Protein AF-A0AAV5C0F6-F1 (afdb_monomer)

Radius of gyration: 31.03 Å; Cα contacts (8 Å, |Δi|>4): 192; chains: 1; bounding box: 118×33×52 Å

Organism: NCBI:txid191504

Nearest PDB structures (foldseek):
  4v0j-assembly2_F  TM=9.804E-01  e=7.619E-13  Ricinus communis
  4v0j-assembly1_C  TM=9.807E-01  e=9.269E-13  Ricinus communis
  4v0j-assembly1_D  TM=9.796E-01  e=1.244E-12  Ricinus communis
  4v0j-assembly3_A  TM=9.806E-01  e=1.244E-12  Ricinus communis
  2uw1-assembly1_A  TM=9.842E-01  e=1.244E-12  Hedera helix

Sequence (267 aa):
MAMAATLSRLSFGPSSCKANGRTNCKPSGARTGVGSGVLDRCSTWRCSVTATTTEIMAARRQQEKKNEDDEWRSYLSPEKLEIVRQLEPWVEEHVLPLLKPVEASWQPSDLLPDPASLGSDGFHSACLDLRARAACVPDELLVCLVANMVTEEALPTYPSGLNRLEVVRDATGADGSAWARWIRGWSAEENRHGDVLNRYMHLCGRFDMREVERTVQRLIRSGLAVPAPASPFHGFVYVAFQERATAIAHGNTARLVGSAYPRRRRR

Secondary structure (DSSP, 8-state):
------------PPPP---------PPPP--------------------PPPHHHHHHHHHHHHHHHHHHHHHHTTSHHHHHHHHHTHHHHHHHTGGGSPPGGGS--GGGTS--HHHHHHHHHHHHHHHHHHHHHTS-HHHHHHHHHHHHHHHTTTHHHHHHTTSTTTS-SSSS--SHHHHHHHHHHHHHHHHHHHHHHHHHHHT-S-HHHHHHHHHHHHHH-------S-HHHHHHHHHHHHHHHHHHHHHHHHHHHHHS------

InterPro domains:
  IPR005067 Fatty acid desaturase, type 2 [PF03405] (79-259)
  IPR005067 Fatty acid desaturase, type 2 [PTHR31155] (50-257)
  IPR009078 Ferritin-like superfamily [SSF47240] (69-257)
  IPR012348 Ribonucleotide reductase-like [G3DSA:1.10.620.20] (62-263)

Solvent-accessible surface area (backbone atoms only — not comparable to full-atom values): 16064 Å² total; per-residue (Å²): 95,43,42,83,88,85,93,83,82,86,78,83,79,84,80,92,79,86,90,84,82,89,86,88,82,82,86,82,84,88,85,89,84,91,80,87,89,77,91,78,80,79,76,79,75,74,77,78,81,73,77,49,74,68,55,51,52,51,51,48,52,52,51,53,50,49,53,50,53,52,55,54,53,59,55,63,35,70,74,56,47,46,56,61,54,70,40,36,68,55,38,48,71,63,50,50,71,70,56,72,54,73,92,78,45,88,53,45,69,81,80,44,80,43,54,88,84,45,36,72,70,46,23,52,52,46,41,51,52,47,25,60,62,49,67,63,55,56,66,73,59,50,53,52,48,49,49,40,32,42,37,25,58,30,45,78,47,52,60,56,54,50,47,49,17,58,91,44,32,48,84,72,85,71,38,84,48,47,49,21,47,41,52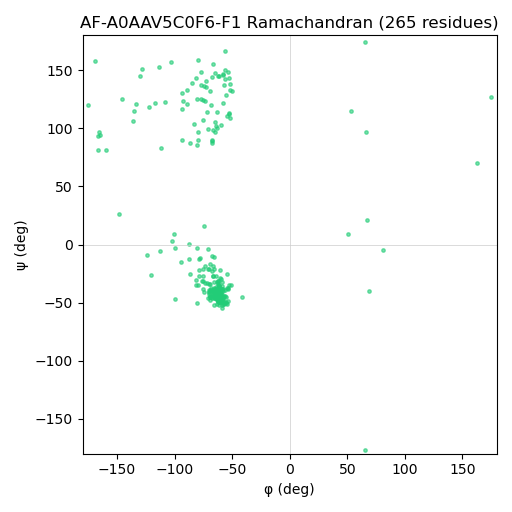,54,50,52,49,61,59,40,50,44,48,18,53,35,44,50,52,47,46,65,61,34,68,83,57,66,60,70,61,50,53,50,47,29,53,51,46,49,73,67,49,78,90,67,87,52,72,39,22,50,71,52,44,51,54,50,49,56,52,38,44,52,52,16,50,49,53,52,52,49,50,52,52,54,56,61,64,58,48,77,78,76,74,83,124

Structure (mmCIF, N/CA/C/O backbone):
data_AF-A0AAV5C0F6-F1
#
_entry.id   AF-A0AAV5C0F6-F1
#
loop_
_atom_site.group_PDB
_atom_site.id
_atom_site.type_symbol
_atom_site.label_atom_id
_atom_site.label_alt_id
_atom_site.label_comp_id
_atom_site.label_asym_id
_atom_site.label_entity_id
_atom_site.label_seq_id
_atom_site.pdbx_PDB_ins_code
_atom_site.Cartn_x
_atom_site.Cartn_y
_atom_site.Cartn_z
_atom_site.occupancy
_atom_site.B_iso_or_equiv
_atom_site.auth_seq_id
_atom_site.auth_comp_id
_atom_site.auth_asym_id
_atom_site.auth_atom_id
_atom_site.pdbx_PDB_model_num
ATOM 1 N N . MET A 1 1 ? 2.312 -4.656 -0.796 1.00 34.22 1 MET A N 1
ATOM 2 C CA . MET A 1 1 ? 1.592 -5.691 -0.052 1.00 34.22 1 MET A CA 1
ATOM 3 C C . MET A 1 1 ? 0.104 -5.320 -0.106 1.00 34.22 1 MET A C 1
ATOM 5 O O . MET A 1 1 ? -0.672 -5.813 0.692 1.00 34.22 1 MET A O 1
ATOM 9 N N . ALA A 1 2 ? -0.379 -4.581 -1.117 1.00 26.50 2 ALA A N 1
ATOM 10 C CA . ALA A 1 2 ? -1.754 -4.092 -1.186 1.00 26.50 2 ALA A CA 1
ATOM 11 C C . ALA A 1 2 ? -2.691 -4.847 -2.134 1.00 26.50 2 ALA A C 1
ATOM 13 O O . ALA A 1 2 ? -2.281 -5.561 -3.054 1.00 26.50 2 ALA A O 1
ATOM 14 N N . MET A 1 3 ? -3.969 -4.661 -1.773 1.00 32.53 3 MET A N 1
ATOM 15 C CA . MET A 1 3 ? -5.195 -5.443 -1.993 1.00 32.53 3 MET A CA 1
ATOM 16 C C . MET A 1 3 ? -5.520 -5.738 -3.462 1.00 32.53 3 MET A C 1
ATOM 18 O O . MET A 1 3 ? -4.949 -5.147 -4.352 1.00 32.53 3 MET A O 1
ATOM 22 N N . ALA A 1 4 ? -6.445 -6.657 -3.741 1.00 25.98 4 ALA A N 1
ATOM 23 C CA . ALA A 1 4 ? -7.208 -6.701 -4.995 1.00 25.98 4 ALA A CA 1
ATOM 24 C C . ALA A 1 4 ? -8.379 -7.672 -4.814 1.00 25.98 4 ALA A C 1
ATOM 26 O O . ALA A 1 4 ? -8.226 -8.873 -5.021 1.00 25.98 4 ALA A O 1
ATOM 27 N N . ALA A 1 5 ? -9.553 -7.172 -4.421 1.00 30.08 5 ALA A N 1
ATOM 28 C CA . ALA A 1 5 ? -10.807 -7.915 -4.566 1.00 30.08 5 ALA A CA 1
ATOM 29 C C . ALA A 1 5 ? -12.035 -7.020 -4.349 1.00 30.08 5 ALA A C 1
ATOM 31 O O . ALA A 1 5 ? -12.635 -7.066 -3.280 1.00 30.08 5 ALA A O 1
ATOM 32 N N . THR A 1 6 ? -12.475 -6.257 -5.359 1.00 29.97 6 THR A N 1
ATOM 33 C CA . THR A 1 6 ? -13.924 -6.053 -5.593 1.00 29.97 6 THR A CA 1
ATOM 34 C C . THR A 1 6 ? -14.220 -5.584 -7.028 1.00 29.97 6 THR A C 1
ATOM 36 O O . THR A 1 6 ? -14.461 -4.411 -7.285 1.00 29.97 6 THR A O 1
ATOM 39 N N . LEU A 1 7 ? -14.275 -6.509 -7.990 1.00 26.97 7 LEU A N 1
ATOM 40 C CA . LEU A 1 7 ? -15.006 -6.293 -9.246 1.00 26.97 7 LEU A CA 1
ATOM 41 C C . LEU A 1 7 ? -16.216 -7.219 -9.266 1.00 26.97 7 LEU A C 1
ATOM 43 O O . LEU A 1 7 ? -16.172 -8.316 -9.811 1.00 26.97 7 LEU A O 1
ATOM 47 N N . SER A 1 8 ? -17.302 -6.788 -8.627 1.00 28.92 8 SER A N 1
ATOM 48 C CA . SER A 1 8 ? -18.646 -7.319 -8.871 1.00 28.92 8 SER A CA 1
ATOM 49 C C . SER A 1 8 ? -19.690 -6.383 -8.273 1.00 28.92 8 SER A C 1
ATOM 51 O O . SER A 1 8 ? -20.002 -6.487 -7.089 1.00 28.92 8 SER A O 1
ATOM 53 N N . ARG A 1 9 ? -20.203 -5.469 -9.111 1.00 30.41 9 ARG A N 1
ATOM 54 C CA . ARG A 1 9 ? -21.604 -4.989 -9.195 1.00 30.41 9 ARG A CA 1
ATOM 55 C C . ARG A 1 9 ? -21.665 -3.672 -9.980 1.00 30.41 9 ARG A C 1
ATOM 57 O O . ARG A 1 9 ? -21.965 -2.616 -9.436 1.00 30.41 9 ARG A O 1
ATOM 64 N N . LEU A 1 10 ? -21.423 -3.746 -11.288 1.00 25.80 10 LEU A N 1
ATOM 65 C CA . LEU A 1 10 ? -22.011 -2.789 -12.228 1.00 25.80 10 LEU A CA 1
ATOM 66 C C . LEU A 1 10 ? -23.302 -3.422 -12.749 1.00 25.80 10 LEU A C 1
ATOM 68 O O . LEU A 1 10 ? -23.292 -4.181 -13.714 1.00 25.80 10 LEU A O 1
ATOM 72 N N . SER A 1 11 ? -24.411 -3.167 -12.057 1.00 28.25 11 SER A N 1
ATOM 73 C CA . SER A 1 11 ? -25.738 -3.529 -12.551 1.00 28.25 11 SER A CA 1
ATOM 74 C C . SER A 1 11 ? -26.216 -2.431 -13.499 1.00 28.25 11 SER A C 1
ATOM 76 O O . SER A 1 11 ? -26.631 -1.364 -13.054 1.00 28.25 11 SER A O 1
ATOM 78 N N . PHE A 1 12 ? -26.165 -2.690 -14.805 1.00 30.64 12 PHE A N 1
ATOM 79 C CA . PHE A 1 12 ? -26.927 -1.921 -15.787 1.00 30.64 12 PHE A CA 1
ATOM 80 C C . PHE A 1 12 ? -28.407 -2.303 -15.647 1.00 30.64 12 PHE A C 1
ATOM 82 O O . PHE A 1 12 ? -28.782 -3.457 -15.849 1.00 30.64 12 PHE A O 1
ATOM 89 N N . GLY A 1 13 ? -29.240 -1.351 -15.222 1.00 28.78 13 GLY A N 1
ATOM 90 C CA . GLY A 1 13 ? -30.681 -1.555 -15.069 1.00 28.78 13 GLY A CA 1
ATOM 91 C C . GLY A 1 13 ? -31.398 -1.626 -16.424 1.00 28.78 13 GLY A C 1
ATOM 92 O O . GLY A 1 13 ? -31.064 -0.836 -17.310 1.00 28.78 13 GLY A O 1
ATOM 93 N N . PRO A 1 14 ? -32.400 -2.506 -16.609 1.00 30.38 14 PRO A N 1
ATOM 94 C CA . PRO A 1 14 ? -33.298 -2.419 -17.747 1.00 30.38 14 PRO A CA 1
ATOM 95 C C . PRO A 1 14 ? -34.400 -1.380 -17.512 1.00 30.38 14 PRO A C 1
ATOM 97 O O . PRO A 1 14 ? -34.929 -1.207 -16.413 1.00 30.38 14 PRO A O 1
ATOM 100 N N . SER A 1 15 ? -34.720 -0.709 -18.609 1.00 32.00 15 SER A N 1
ATOM 101 C CA . SER A 1 15 ? -35.642 0.400 -18.793 1.00 32.00 15 SER A CA 1
ATOM 102 C C . SER A 1 15 ? -37.071 0.182 -18.281 1.00 32.00 15 SER A C 1
ATOM 104 O O . SER A 1 15 ? -37.646 -0.900 -18.344 1.00 32.00 15 SER A O 1
ATOM 106 N N . SER A 1 16 ? -37.656 1.299 -17.847 1.00 35.12 16 SER A N 1
ATOM 107 C CA . SER A 1 16 ? -39.058 1.504 -17.480 1.00 35.12 16 SER A CA 1
ATOM 108 C C . SER A 1 16 ? -40.048 0.998 -18.536 1.00 35.12 16 SER A C 1
ATOM 110 O O . SER A 1 16 ? -39.952 1.371 -19.704 1.00 35.12 16 SER A O 1
ATOM 112 N N . CYS A 1 17 ? -41.060 0.243 -18.102 1.00 28.94 17 CYS A N 1
ATOM 113 C CA . CYS A 1 17 ? -42.332 0.084 -18.808 1.00 28.94 17 CYS A CA 1
ATOM 114 C C . CYS A 1 17 ? -43.483 0.197 -17.796 1.00 28.94 17 CYS A C 1
ATOM 116 O O . CYS A 1 17 ? -43.616 -0.614 -16.883 1.00 28.94 17 CYS A O 1
ATOM 118 N N . LYS A 1 18 ? -44.302 1.245 -17.948 1.00 32.06 18 LYS A N 1
ATOM 119 C CA . LYS A 1 18 ? -45.548 1.461 -17.197 1.00 32.06 18 LYS A CA 1
ATOM 120 C C . LYS A 1 18 ? -46.621 0.487 -17.684 1.00 32.06 18 LYS A C 1
ATOM 122 O O . LYS A 1 18 ? -46.840 0.387 -18.888 1.00 32.06 18 LYS A O 1
ATOM 127 N N . ALA A 1 19 ? -47.361 -0.130 -16.766 1.00 31.92 19 ALA A N 1
ATOM 128 C CA . ALA A 1 19 ? -48.617 -0.800 -17.091 1.00 31.92 19 ALA A CA 1
ATOM 129 C C . ALA A 1 19 ? -49.779 0.200 -16.985 1.00 31.92 19 ALA A C 1
ATOM 131 O O . ALA A 1 19 ? -50.013 0.798 -15.936 1.00 31.92 19 ALA A O 1
ATOM 132 N N . ASN A 1 20 ? -50.488 0.385 -18.096 1.00 33.62 20 ASN A N 1
ATOM 133 C CA . ASN A 1 20 ? -51.734 1.135 -18.196 1.00 33.62 20 ASN A CA 1
ATOM 134 C C . ASN A 1 20 ? -52.853 0.103 -18.406 1.00 33.62 20 ASN A C 1
ATOM 136 O O . ASN A 1 20 ? -52.786 -0.671 -19.358 1.00 33.62 20 ASN A O 1
ATOM 140 N N . GLY A 1 21 ? -53.863 0.065 -17.536 1.00 30.17 21 GLY A N 1
ATOM 141 C CA . GLY A 1 21 ? -54.968 -0.893 -17.637 1.00 30.17 21 GLY A CA 1
ATOM 142 C C . GLY A 1 21 ? -56.146 -0.496 -16.753 1.00 30.17 21 GLY A C 1
ATOM 143 O O . GLY A 1 21 ? -56.147 -0.749 -15.556 1.00 30.17 21 GLY A O 1
ATOM 144 N N . ARG A 1 22 ? -57.130 0.172 -17.362 1.00 32.31 22 ARG A N 1
ATOM 145 C CA . ARG A 1 22 ? -58.409 0.601 -16.774 1.00 32.31 22 ARG A CA 1
ATOM 146 C C . ARG A 1 22 ? -59.313 -0.591 -16.441 1.00 32.31 22 ARG A C 1
ATOM 148 O O . ARG A 1 22 ? -59.515 -1.433 -17.307 1.00 32.31 22 ARG A O 1
ATOM 155 N N . THR A 1 23 ? -60.065 -0.490 -15.345 1.00 31.80 23 THR A N 1
ATOM 156 C CA . THR A 1 23 ? -61.491 -0.868 -15.336 1.00 31.80 23 THR A CA 1
ATOM 157 C C . THR A 1 23 ? -62.305 0.218 -14.642 1.00 31.80 23 THR A C 1
ATOM 159 O O . THR A 1 23 ? -62.053 0.592 -13.501 1.00 31.80 23 THR A O 1
ATOM 162 N N . ASN A 1 24 ? -63.242 0.763 -15.409 1.00 33.66 24 ASN A N 1
ATOM 163 C CA . ASN A 1 24 ? -64.137 1.869 -15.104 1.00 33.66 24 ASN A CA 1
ATOM 164 C C . ASN A 1 24 ? -65.447 1.281 -14.553 1.00 33.66 24 ASN A C 1
ATOM 166 O O . ASN A 1 24 ? -66.031 0.448 -15.238 1.00 33.66 24 ASN A O 1
ATOM 170 N N . CYS A 1 25 ? -65.955 1.756 -13.416 1.00 30.16 25 CYS A N 1
ATOM 171 C CA . CYS A 1 25 ? -67.377 1.637 -13.075 1.00 30.16 25 CYS A CA 1
ATOM 172 C C . CYS A 1 25 ? -67.854 2.978 -12.502 1.00 30.16 25 CYS A C 1
ATOM 174 O O . CYS A 1 25 ? -67.503 3.355 -11.387 1.00 30.16 25 CYS A O 1
ATOM 176 N N . LYS A 1 26 ? -68.624 3.719 -13.307 1.00 35.31 26 LYS A N 1
ATOM 177 C CA . LYS A 1 26 ? -69.395 4.896 -12.879 1.00 35.31 26 LYS A CA 1
ATOM 178 C C . LYS A 1 26 ? -70.656 4.435 -12.137 1.00 35.31 26 LYS A C 1
ATOM 180 O O . LYS A 1 26 ? -71.253 3.459 -12.586 1.00 35.31 26 LYS A O 1
ATOM 185 N N . PRO A 1 27 ? -71.168 5.179 -11.144 1.00 35.59 27 PRO A N 1
ATOM 186 C CA . PRO A 1 27 ? -72.568 5.083 -10.765 1.00 35.59 27 PRO A CA 1
ATOM 187 C C . PRO A 1 27 ? -73.390 6.135 -11.529 1.00 35.59 27 PRO A C 1
ATOM 189 O O . PRO A 1 27 ? -73.104 7.332 -11.482 1.00 35.59 27 PRO A O 1
ATOM 192 N N . SER A 1 28 ? -74.411 5.685 -12.258 1.00 33.53 28 SER A N 1
ATOM 193 C CA . SER A 1 28 ? -75.508 6.522 -12.756 1.00 33.53 28 SER A CA 1
ATOM 194 C C . SER A 1 28 ? -76.585 6.659 -11.677 1.00 33.53 28 SER A C 1
ATOM 196 O O . SER A 1 28 ? -76.898 5.691 -10.987 1.00 33.53 28 SER A O 1
ATOM 198 N N . GLY A 1 29 ? -77.132 7.864 -11.525 1.00 33.09 29 GLY A N 1
ATOM 199 C CA . GLY A 1 29 ? -78.055 8.221 -10.452 1.00 33.09 29 GLY A CA 1
ATOM 200 C C . GLY A 1 29 ? -79.518 7.785 -10.624 1.00 33.09 29 GLY A C 1
ATOM 201 O O . GLY A 1 29 ? -80.006 7.584 -11.730 1.00 33.09 29 GLY A O 1
ATOM 202 N N . ALA A 1 30 ? -80.174 7.741 -9.458 1.00 36.00 30 ALA A N 1
ATOM 203 C CA . ALA A 1 30 ? -81.573 8.027 -9.112 1.00 36.00 30 ALA A CA 1
ATOM 204 C C . ALA A 1 30 ? -82.738 7.336 -9.857 1.00 36.00 30 ALA A C 1
ATOM 206 O O . ALA A 1 30 ? -83.095 7.728 -10.964 1.00 36.00 30 ALA A O 1
ATOM 207 N N . ARG A 1 31 ? -83.504 6.506 -9.122 1.00 31.75 31 ARG A N 1
ATOM 208 C CA . ARG A 1 31 ? -84.916 6.793 -8.770 1.00 31.75 31 ARG A CA 1
ATOM 209 C C . ARG A 1 31 ? -85.490 5.827 -7.717 1.00 31.75 31 ARG A C 1
ATOM 211 O O . ARG A 1 31 ? -84.981 4.743 -7.481 1.00 31.75 31 ARG A O 1
ATOM 218 N N . THR A 1 32 ? -86.532 6.340 -7.078 1.00 37.47 32 THR A N 1
ATOM 219 C CA . THR A 1 32 ? -87.288 5.969 -5.871 1.00 37.47 32 THR A CA 1
ATOM 220 C C . THR A 1 32 ? -88.059 4.643 -5.908 1.00 37.47 32 THR A C 1
ATOM 222 O O . THR A 1 32 ? -88.675 4.329 -6.922 1.00 37.47 32 THR A O 1
ATOM 225 N N . GLY A 1 33 ? -88.171 3.973 -4.754 1.00 31.42 33 GLY A N 1
ATOM 226 C CA . GLY A 1 33 ? -89.157 2.915 -4.496 1.00 31.42 33 GLY A CA 1
ATOM 227 C C . GLY A 1 33 ? -89.110 2.413 -3.047 1.00 31.42 33 GLY A C 1
ATOM 228 O O . GLY A 1 33 ? -88.073 1.955 -2.586 1.00 31.42 33 GLY A O 1
ATOM 229 N N . VAL A 1 34 ? -90.226 2.548 -2.329 1.00 40.91 34 VAL A N 1
ATOM 230 C CA . VAL A 1 34 ? -90.457 2.117 -0.937 1.00 40.91 34 VAL A CA 1
ATOM 231 C C . VAL A 1 34 ? -90.622 0.592 -0.876 1.00 40.91 34 VAL A C 1
ATOM 233 O O . VAL A 1 34 ? -91.361 0.041 -1.687 1.00 40.91 34 VAL A O 1
ATOM 236 N N . GLY A 1 35 ? -90.009 -0.090 0.099 1.00 32.53 35 GLY A N 1
ATOM 237 C CA . GLY A 1 35 ? -90.276 -1.514 0.339 1.00 32.53 35 GLY A CA 1
ATOM 238 C C . GLY A 1 35 ? -89.401 -2.162 1.415 1.00 32.53 35 GLY A C 1
ATOM 239 O O . GLY A 1 35 ? -88.184 -2.072 1.374 1.00 32.53 35 GLY A O 1
ATOM 240 N N . SER A 1 36 ? -90.066 -2.797 2.375 1.00 36.72 36 SER A N 1
ATOM 241 C CA . SER A 1 36 ? -89.581 -3.443 3.600 1.00 36.72 36 SER A CA 1
ATOM 242 C C . SER A 1 36 ? -88.436 -4.467 3.452 1.00 36.72 36 SER A C 1
ATOM 244 O O . SER A 1 36 ? -88.494 -5.353 2.608 1.00 36.72 36 SER A O 1
ATOM 246 N N . GLY A 1 37 ? -87.478 -4.389 4.386 1.00 43.00 37 GLY A N 1
ATOM 247 C CA . GLY A 1 37 ? -86.937 -5.522 5.150 1.00 43.00 37 GLY A CA 1
ATOM 248 C C . GLY A 1 37 ? -86.146 -6.618 4.432 1.00 43.00 37 GLY A C 1
ATOM 249 O O . GLY A 1 37 ? -86.726 -7.630 4.065 1.00 43.00 37 GLY A O 1
ATOM 250 N N . VAL A 1 38 ? -84.810 -6.514 4.448 1.00 34.75 38 VAL A N 1
ATOM 251 C CA . VAL A 1 38 ? -83.887 -7.662 4.584 1.00 34.75 38 VAL A CA 1
ATOM 252 C C . VAL A 1 38 ? -82.657 -7.198 5.379 1.00 34.75 38 VAL A C 1
ATOM 254 O O . VAL A 1 38 ? -82.029 -6.200 5.035 1.00 34.75 38 VAL A O 1
ATOM 257 N N . LEU A 1 39 ? -82.332 -7.898 6.471 1.00 42.44 39 LEU A N 1
ATOM 258 C CA . LEU A 1 39 ? -81.082 -7.729 7.220 1.00 42.44 39 LEU A CA 1
ATOM 259 C C . LEU A 1 39 ? -79.914 -8.193 6.344 1.00 42.44 39 LEU A C 1
ATOM 261 O O . LEU A 1 39 ? -79.637 -9.389 6.263 1.00 42.44 39 LEU A O 1
ATOM 265 N N . ASP A 1 40 ? -79.235 -7.253 5.695 1.00 35.94 40 ASP A N 1
ATOM 266 C CA . ASP A 1 40 ? -78.062 -7.556 4.884 1.00 35.94 40 ASP A CA 1
ATOM 267 C C . ASP A 1 40 ? -76.844 -7.731 5.807 1.00 35.94 40 ASP A C 1
ATOM 269 O O . ASP A 1 40 ? -76.232 -6.771 6.288 1.00 35.94 40 ASP A O 1
ATOM 273 N N . ARG A 1 41 ? -76.522 -8.988 6.140 1.00 42.25 41 ARG A N 1
ATOM 274 C CA . ARG A 1 41 ? -75.256 -9.338 6.795 1.00 42.25 41 ARG A CA 1
ATOM 275 C C . ARG A 1 41 ? -74.133 -9.087 5.794 1.00 42.25 41 ARG A C 1
ATOM 277 O O . ARG A 1 41 ? -73.713 -9.993 5.082 1.00 42.25 41 ARG A O 1
ATOM 284 N N . CYS A 1 42 ? -73.603 -7.868 5.789 1.00 37.22 42 CYS A N 1
ATOM 285 C CA . CYS A 1 42 ? -72.344 -7.562 5.124 1.00 37.22 42 CYS A CA 1
ATOM 286 C C . CYS A 1 42 ? -71.210 -8.276 5.876 1.00 37.22 42 CYS A C 1
ATOM 288 O O . CYS A 1 42 ? -70.613 -7.752 6.818 1.00 37.22 42 CYS A O 1
ATOM 290 N N . SER A 1 43 ? -70.946 -9.527 5.496 1.00 41.28 43 SER A N 1
ATOM 291 C CA . SER A 1 43 ? -69.720 -10.224 5.855 1.00 41.28 43 SER A CA 1
ATOM 292 C C . SER A 1 43 ? -68.564 -9.457 5.224 1.00 41.28 43 SER A C 1
ATOM 294 O O . SER A 1 43 ? -68.302 -9.579 4.027 1.00 41.28 43 SER A O 1
ATOM 296 N N . THR A 1 44 ? -67.886 -8.638 6.022 1.00 44.91 44 THR A N 1
ATOM 297 C CA . THR A 1 44 ? -66.593 -8.067 5.657 1.00 44.91 44 THR A CA 1
ATOM 298 C C . THR A 1 44 ? -65.588 -9.211 5.613 1.00 44.91 44 THR A C 1
ATOM 300 O O . THR A 1 44 ? -64.962 -9.568 6.608 1.00 44.91 44 THR A O 1
ATOM 303 N N . TRP A 1 45 ? -65.453 -9.830 4.442 1.00 39.34 45 TRP A N 1
ATOM 304 C CA . TRP A 1 45 ? -64.347 -10.730 4.160 1.00 39.34 45 TRP A CA 1
ATOM 305 C C . TRP A 1 45 ? -63.067 -9.894 4.191 1.00 3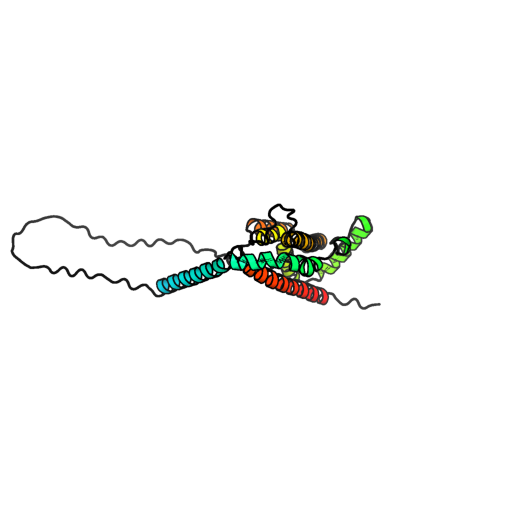9.34 45 TRP A C 1
ATOM 307 O O . TRP A 1 45 ? -62.717 -9.223 3.221 1.00 39.34 45 TRP A O 1
ATOM 317 N N . ARG A 1 46 ? -62.368 -9.892 5.333 1.00 43.78 46 ARG A N 1
ATOM 318 C CA . ARG A 1 46 ? -60.956 -9.509 5.353 1.00 43.78 46 ARG A CA 1
ATOM 319 C C . ARG A 1 46 ? -60.223 -10.551 4.520 1.00 43.78 46 ARG A C 1
ATOM 321 O O . ARG A 1 46 ? -59.968 -11.652 5.000 1.00 43.78 46 ARG A O 1
ATOM 328 N N . CYS A 1 47 ? -59.883 -10.205 3.283 1.00 38.59 47 CYS A N 1
ATOM 329 C CA . CYS A 1 47 ? -58.829 -10.911 2.572 1.00 38.59 47 CYS A CA 1
ATOM 330 C C . CYS A 1 47 ? -57.548 -10.754 3.394 1.00 38.59 47 CYS A C 1
ATOM 332 O O . CYS A 1 47 ? -56.940 -9.684 3.419 1.00 38.59 47 CYS A O 1
ATOM 334 N N . SER A 1 48 ? -57.175 -11.812 4.111 1.00 53.41 48 SER A N 1
ATOM 335 C CA . SER A 1 48 ? -55.834 -11.950 4.660 1.00 53.41 48 SER A CA 1
ATOM 336 C C . SER A 1 48 ? -54.889 -12.051 3.469 1.00 53.41 48 SER A C 1
ATOM 338 O O . SER A 1 48 ? -54.887 -13.056 2.759 1.00 53.41 48 SER A O 1
ATOM 340 N N . VAL A 1 49 ? -54.152 -10.978 3.186 1.00 57.59 49 VAL A N 1
ATOM 341 C CA . VAL A 1 49 ? -53.091 -11.011 2.182 1.00 57.59 49 VAL A CA 1
ATOM 342 C C . VAL A 1 49 ? -51.968 -11.847 2.783 1.00 57.59 49 VAL A C 1
ATOM 344 O O . VAL A 1 49 ? -51.218 -11.381 3.637 1.00 57.59 49 VAL A O 1
ATOM 347 N N . THR A 1 50 ? -51.895 -13.119 2.400 1.00 63.59 50 THR A N 1
ATOM 348 C CA . THR A 1 50 ? -50.755 -13.971 2.737 1.00 63.59 50 THR A CA 1
ATOM 349 C C . THR A 1 50 ? -49.543 -13.461 1.976 1.00 63.59 50 THR A C 1
ATOM 351 O O . THR A 1 50 ? -49.573 -13.418 0.745 1.00 63.59 50 THR A O 1
ATOM 354 N N . ALA A 1 51 ? -48.501 -13.067 2.712 1.00 66.75 51 ALA A N 1
ATOM 355 C CA . ALA A 1 51 ? -47.249 -12.600 2.135 1.00 66.75 51 ALA A CA 1
ATOM 356 C C . ALA A 1 51 ? -46.725 -13.612 1.108 1.00 66.75 51 ALA A C 1
ATOM 358 O O . ALA A 1 51 ? -46.699 -14.823 1.352 1.00 66.75 51 ALA A O 1
ATOM 359 N N . THR A 1 52 ? -46.319 -13.110 -0.051 1.00 75.19 52 THR A N 1
ATOM 360 C CA . THR A 1 52 ? -45.743 -13.941 -1.109 1.00 75.19 52 THR A CA 1
ATOM 361 C C . THR A 1 52 ? -44.399 -14.516 -0.656 1.00 75.19 52 THR A C 1
ATOM 363 O O . THR A 1 52 ? -43.701 -13.938 0.179 1.00 75.19 52 THR A O 1
ATOM 366 N N . THR A 1 53 ? -43.975 -15.646 -1.228 1.00 77.81 53 THR A N 1
ATOM 367 C CA . THR A 1 53 ? -42.663 -16.251 -0.927 1.00 77.81 53 THR A CA 1
ATOM 368 C C . THR A 1 53 ? -41.513 -15.248 -1.094 1.00 77.81 53 THR A C 1
ATOM 370 O O . THR A 1 53 ? -40.567 -15.259 -0.309 1.00 77.81 53 THR A O 1
ATOM 373 N N . THR A 1 54 ? -41.619 -14.334 -2.061 1.00 78.44 54 THR A N 1
ATOM 374 C CA . THR A 1 54 ? -40.656 -13.249 -2.294 1.00 78.44 54 THR A CA 1
ATOM 375 C C . THR A 1 54 ? -40.600 -12.258 -1.131 1.00 78.44 54 THR A C 1
ATOM 377 O O . THR A 1 54 ? -39.509 -11.886 -0.705 1.00 78.44 54 THR A O 1
ATOM 380 N N . GLU A 1 55 ? -41.748 -11.858 -0.579 1.00 84.50 55 GLU A N 1
ATOM 381 C CA . GLU A 1 55 ? -41.824 -10.962 0.584 1.00 84.50 55 GLU A CA 1
ATOM 382 C C . GLU A 1 55 ? -41.278 -11.635 1.847 1.00 84.50 55 GLU A C 1
ATOM 384 O O . GLU A 1 55 ? -40.529 -11.014 2.597 1.00 84.50 55 GLU A O 1
ATOM 389 N N . ILE A 1 56 ? -41.561 -12.927 2.039 1.00 84.38 56 ILE A N 1
ATOM 390 C CA . ILE A 1 56 ? -41.015 -13.716 3.154 1.00 84.38 56 ILE A CA 1
ATOM 391 C C . ILE A 1 56 ? -39.489 -13.832 3.038 1.00 84.38 56 ILE A C 1
ATOM 393 O O . ILE A 1 56 ? -38.774 -13.629 4.020 1.00 84.38 56 ILE A O 1
ATOM 397 N N . MET A 1 57 ? -38.962 -14.115 1.842 1.00 83.56 57 MET A N 1
ATOM 398 C CA . MET A 1 57 ? -37.514 -14.173 1.614 1.00 83.56 57 MET A CA 1
ATOM 399 C C . MET A 1 57 ? -36.841 -12.807 1.785 1.00 83.56 57 MET A C 1
ATOM 401 O O . MET A 1 57 ? -35.742 -12.737 2.335 1.00 83.56 57 MET A O 1
ATOM 405 N N . ALA A 1 58 ? -37.484 -11.723 1.345 1.00 86.00 58 ALA A N 1
ATOM 406 C CA . ALA A 1 58 ? -36.980 -10.368 1.542 1.00 86.00 58 ALA A CA 1
ATOM 407 C C . ALA A 1 58 ? -36.944 -9.991 3.031 1.00 86.00 58 ALA A C 1
ATOM 409 O O . ALA A 1 58 ? -35.914 -9.517 3.508 1.00 86.00 58 ALA A O 1
ATOM 410 N N . ALA A 1 59 ? -38.016 -10.271 3.778 1.00 85.19 59 ALA A N 1
ATOM 411 C CA . ALA A 1 59 ? -38.081 -10.042 5.219 1.00 85.19 59 ALA A CA 1
ATOM 412 C C . ALA A 1 59 ? -37.034 -10.872 5.977 1.00 85.19 59 ALA A C 1
ATOM 414 O O . ALA A 1 59 ? -36.357 -10.356 6.863 1.00 85.19 59 ALA A O 1
ATOM 415 N N . ARG A 1 60 ? -36.826 -12.136 5.582 1.00 86.81 60 ARG A N 1
ATOM 416 C CA . ARG A 1 60 ? -35.779 -12.986 6.161 1.00 86.81 60 ARG A CA 1
ATOM 417 C C . ARG A 1 60 ? -34.379 -12.420 5.920 1.00 86.81 60 ARG A C 1
ATOM 419 O O . ARG A 1 60 ? -33.611 -12.324 6.867 1.00 86.81 60 ARG A O 1
ATOM 426 N N . ARG A 1 61 ? -34.066 -11.976 4.697 1.00 85.88 61 ARG A N 1
ATOM 427 C CA . ARG A 1 61 ? -32.776 -11.323 4.393 1.00 85.88 61 ARG A CA 1
ATOM 428 C C . ARG A 1 61 ? -32.578 -10.033 5.183 1.00 85.88 61 ARG A C 1
ATOM 430 O O . ARG A 1 61 ? -31.468 -9.739 5.609 1.00 85.88 61 ARG A O 1
ATOM 437 N N . GLN A 1 62 ? -33.642 -9.253 5.372 1.00 84.00 62 GLN A N 1
ATOM 438 C CA . GLN A 1 62 ? -33.593 -8.049 6.203 1.00 84.00 62 GLN A CA 1
ATOM 439 C C . GLN A 1 62 ? -33.329 -8.392 7.670 1.00 84.00 62 GLN A C 1
ATOM 441 O O . GLN A 1 62 ? -32.532 -7.714 8.314 1.00 84.00 62 GLN A O 1
ATOM 446 N N . GLN A 1 63 ? -33.949 -9.454 8.182 1.00 85.69 63 GLN A N 1
ATOM 447 C CA . GLN A 1 63 ? -33.721 -9.924 9.543 1.00 85.69 63 GLN A CA 1
ATOM 448 C C . GLN A 1 63 ? -32.302 -10.473 9.731 1.00 85.69 63 GLN A C 1
ATOM 450 O O . GLN A 1 63 ? -31.662 -10.150 10.724 1.00 85.69 63 GLN A O 1
ATOM 455 N N . GLU A 1 64 ? -31.793 -11.256 8.778 1.00 84.94 64 GLU A N 1
ATOM 456 C CA . GLU A 1 64 ? -30.413 -11.762 8.784 1.00 84.94 64 GLU A CA 1
ATOM 457 C C . GLU A 1 64 ? -29.412 -10.602 8.800 1.00 84.94 64 GLU A C 1
ATOM 459 O O . GLU A 1 64 ? -28.539 -10.563 9.662 1.00 84.94 64 GLU A O 1
ATOM 464 N N . LYS A 1 65 ? -29.616 -9.595 7.941 1.00 84.12 65 LYS A N 1
ATOM 465 C CA . LYS A 1 65 ? -28.784 -8.388 7.924 1.00 84.12 65 LYS A CA 1
ATOM 466 C C . LYS A 1 65 ? -28.846 -7.612 9.242 1.00 84.12 65 LYS A C 1
ATOM 468 O O . LYS A 1 65 ? -27.829 -7.129 9.717 1.00 84.12 65 LYS A O 1
ATOM 473 N N . LYS A 1 66 ? -30.033 -7.484 9.841 1.00 84.75 66 LYS A N 1
ATOM 474 C CA . LYS A 1 66 ? -30.187 -6.813 11.137 1.00 84.75 66 LYS A CA 1
ATOM 475 C C . LYS A 1 66 ? -29.435 -7.558 12.242 1.00 84.75 66 LYS A C 1
ATOM 477 O O . LYS A 1 66 ? -28.759 -6.923 13.040 1.00 84.75 66 LYS A O 1
ATOM 482 N N . ASN A 1 67 ? -29.547 -8.885 12.272 1.00 86.31 67 ASN A N 1
ATOM 483 C CA . ASN A 1 67 ? -28.839 -9.710 13.247 1.00 86.31 67 ASN A CA 1
ATOM 484 C C . ASN A 1 67 ? -27.318 -9.564 13.095 1.00 86.31 67 ASN A C 1
ATOM 486 O O . ASN A 1 67 ? -26.624 -9.435 14.097 1.00 86.31 67 ASN A O 1
ATOM 490 N N . GLU A 1 68 ? -26.824 -9.537 11.855 1.00 84.06 68 GLU A N 1
ATOM 491 C CA . GLU A 1 68 ? -25.415 -9.278 11.544 1.00 84.06 68 GLU A CA 1
ATOM 492 C C . GLU A 1 68 ? -24.995 -7.881 12.030 1.00 84.06 68 GLU A C 1
ATOM 494 O O . GLU A 1 68 ? -24.046 -7.752 12.795 1.00 84.06 68 GLU A O 1
ATOM 499 N N . ASP A 1 69 ? -25.752 -6.829 11.708 1.00 83.62 69 ASP A N 1
ATOM 500 C CA . ASP A 1 69 ? -25.451 -5.467 12.169 1.00 83.62 69 ASP A CA 1
ATOM 501 C C . ASP A 1 69 ? -25.399 -5.364 13.712 1.00 83.62 69 ASP A C 1
ATOM 503 O O . ASP A 1 69 ? -24.547 -4.663 14.267 1.00 83.62 69 ASP A O 1
ATOM 507 N N . ASP A 1 70 ? -26.304 -6.050 14.416 1.00 87.56 70 ASP A N 1
ATOM 508 C CA . ASP A 1 70 ? -26.360 -6.071 15.883 1.00 87.56 70 ASP A CA 1
ATOM 509 C C . ASP A 1 70 ? -25.183 -6.857 16.488 1.00 87.56 70 ASP A C 1
ATOM 511 O O . ASP A 1 70 ? -24.556 -6.400 17.451 1.00 87.56 70 ASP A O 1
ATOM 515 N N . GLU A 1 71 ? -24.815 -7.994 15.890 1.00 87.56 71 GLU A N 1
ATOM 516 C CA . GLU A 1 71 ? -23.611 -8.746 16.254 1.00 87.56 71 GLU A CA 1
ATOM 517 C C . GLU A 1 71 ? -22.362 -7.878 16.091 1.00 87.56 71 GLU A C 1
ATOM 519 O O . GLU A 1 71 ? -21.551 -7.780 17.015 1.00 87.56 71 GLU A O 1
ATOM 524 N N . TRP A 1 72 ? -22.221 -7.192 14.957 1.00 86.31 72 TRP A N 1
ATOM 525 C CA . TRP A 1 72 ? -21.034 -6.397 14.661 1.00 86.31 72 TRP A CA 1
ATOM 526 C C . TRP A 1 72 ? -20.915 -5.210 15.625 1.00 86.31 72 TRP A C 1
ATOM 528 O O . TRP A 1 72 ? -19.826 -4.927 16.134 1.00 86.31 72 TRP A O 1
ATOM 538 N N . ARG A 1 73 ? -22.039 -4.564 15.969 1.00 87.12 73 ARG A N 1
ATOM 539 C CA . ARG A 1 73 ? -22.088 -3.526 17.015 1.00 87.12 73 ARG A CA 1
ATOM 540 C C . ARG A 1 73 ? -21.712 -4.054 18.391 1.00 87.12 73 ARG A C 1
ATOM 542 O O . ARG A 1 73 ? -21.107 -3.316 19.166 1.00 87.12 73 ARG A O 1
ATOM 549 N N . SER A 1 74 ? -21.996 -5.320 18.696 1.00 92.00 74 SER A N 1
ATOM 550 C CA . SER A 1 74 ? -21.586 -5.919 19.970 1.00 92.00 74 SER A CA 1
ATOM 551 C C . SER A 1 74 ? -20.065 -5.918 20.163 1.00 92.00 74 SER A C 1
ATOM 553 O O . SER A 1 74 ? -19.605 -6.017 21.296 1.00 92.00 74 SER A O 1
ATOM 555 N N . TYR A 1 75 ? -19.263 -5.824 19.091 1.00 92.31 75 TYR A N 1
ATOM 556 C CA . TYR A 1 75 ? -17.797 -5.720 19.160 1.00 92.31 75 TYR A CA 1
ATOM 557 C C . TYR A 1 75 ? -17.278 -4.313 19.466 1.00 92.31 75 TYR A C 1
ATOM 559 O O . TYR A 1 75 ? -16.072 -4.128 19.613 1.00 92.31 75 TYR A O 1
ATOM 567 N N . LEU A 1 76 ? -18.178 -3.339 19.579 1.00 93.19 76 LEU A N 1
ATOM 568 C CA . LEU A 1 76 ? -17.880 -1.976 20.010 1.00 93.19 76 LEU A CA 1
ATOM 569 C C . LEU A 1 76 ? -18.248 -1.743 21.481 1.00 93.19 76 LEU A C 1
ATOM 571 O O . LEU A 1 76 ? -18.234 -0.601 21.935 1.00 93.19 76 LEU A O 1
ATOM 575 N N . SER A 1 77 ? -18.597 -2.799 22.229 1.00 94.81 77 SER A N 1
ATOM 576 C CA . SER A 1 77 ? -18.867 -2.659 23.658 1.00 94.81 77 SER A CA 1
ATOM 577 C C . SER A 1 77 ? -17.612 -2.153 24.391 1.00 94.81 77 SER A C 1
ATOM 579 O O . SER A 1 77 ? -16.492 -2.518 24.005 1.00 94.81 77 SER A O 1
ATOM 581 N N . PRO A 1 78 ? -17.760 -1.322 25.440 1.00 95.94 78 PRO A N 1
ATOM 582 C CA . PRO A 1 78 ? -16.620 -0.784 26.180 1.00 95.94 78 PRO A CA 1
ATOM 583 C C . PRO A 1 78 ? -15.661 -1.869 26.675 1.00 95.94 78 PRO A C 1
ATOM 585 O O . PRO A 1 78 ? -14.449 -1.694 26.586 1.00 95.94 78 PRO A O 1
ATOM 588 N N . GLU A 1 79 ? -16.197 -3.009 27.117 1.00 96.44 79 GLU A N 1
ATOM 589 C CA . GLU A 1 79 ? -15.429 -4.140 27.645 1.00 96.44 79 GLU A CA 1
ATOM 590 C C . GLU A 1 79 ? -14.536 -4.771 26.571 1.00 96.44 79 GLU A C 1
ATOM 592 O O . GLU A 1 79 ? -13.387 -5.108 26.839 1.00 96.44 79 GLU A O 1
ATOM 597 N N . LYS A 1 80 ? -15.032 -4.904 25.333 1.00 95.62 80 LYS A N 1
ATOM 598 C CA . LYS A 1 80 ? -14.243 -5.457 24.222 1.00 95.62 80 LYS A CA 1
ATOM 599 C C . LYS A 1 80 ? -13.214 -4.462 23.697 1.00 95.62 80 LYS A C 1
ATOM 601 O O . LYS A 1 80 ? -12.102 -4.861 23.366 1.00 95.62 80 LYS A O 1
ATOM 606 N N . LEU A 1 81 ? -13.557 -3.177 23.622 1.00 96.12 81 LEU A N 1
ATOM 607 C CA . LEU A 1 81 ? -12.600 -2.142 23.215 1.00 96.12 81 LEU A CA 1
ATOM 608 C C . LEU A 1 81 ? -11.466 -1.988 24.233 1.00 96.12 81 LEU A C 1
ATOM 610 O O . LEU A 1 81 ? -10.333 -1.714 23.847 1.00 96.12 81 LEU A O 1
ATOM 614 N N . GLU A 1 82 ? -11.749 -2.214 25.515 1.00 97.56 82 GLU A N 1
ATOM 615 C CA . GLU A 1 82 ? -10.737 -2.172 26.567 1.00 97.56 82 GLU A CA 1
ATOM 616 C C . GLU A 1 82 ? -9.649 -3.236 26.388 1.00 97.56 82 GLU A C 1
ATOM 618 O O . GLU A 1 82 ? -8.474 -2.942 26.591 1.00 97.56 82 GLU A O 1
ATOM 623 N N . ILE A 1 83 ? -10.000 -4.424 25.884 1.00 96.69 83 ILE A N 1
ATOM 624 C CA . ILE A 1 83 ? -9.012 -5.453 25.518 1.00 96.69 83 ILE A CA 1
ATOM 625 C C . ILE A 1 83 ? -8.009 -4.892 24.502 1.00 96.69 83 ILE A C 1
ATOM 627 O O . ILE A 1 83 ? -6.805 -5.080 24.645 1.00 96.69 83 ILE A O 1
ATOM 631 N N . VAL A 1 84 ? -8.487 -4.164 23.489 1.00 97.00 84 VAL A N 1
ATOM 632 C CA . VAL A 1 84 ? -7.624 -3.593 22.442 1.00 97.00 84 VAL A CA 1
ATOM 633 C C . VAL A 1 84 ? -6.738 -2.473 22.989 1.00 97.00 84 VAL A C 1
ATOM 635 O O . VAL A 1 84 ? -5.586 -2.363 22.575 1.00 97.00 84 VAL A O 1
ATOM 638 N N . ARG A 1 85 ? -7.228 -1.682 23.955 1.00 97.25 85 ARG A N 1
ATOM 639 C CA . ARG A 1 85 ? -6.400 -0.677 24.648 1.00 97.25 85 ARG A CA 1
ATOM 640 C C . ARG A 1 85 ? -5.268 -1.338 25.426 1.00 97.25 85 ARG A C 1
ATOM 642 O O . ARG A 1 85 ? -4.118 -0.938 25.295 1.00 97.25 85 ARG A O 1
ATOM 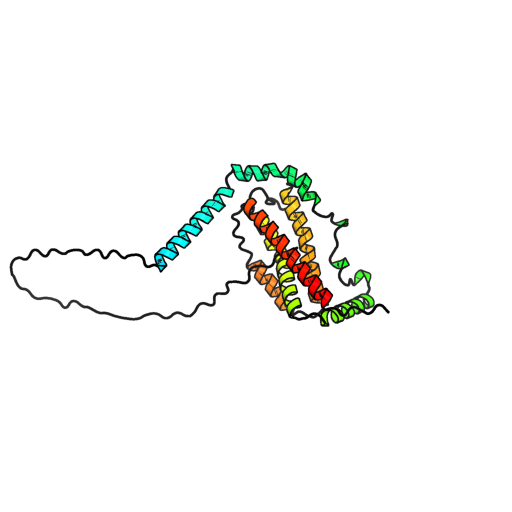649 N N . GLN A 1 86 ? -5.581 -2.391 26.177 1.00 98.00 86 GLN A N 1
ATOM 650 C CA . GLN A 1 86 ? -4.602 -3.113 26.995 1.00 98.00 86 GLN A CA 1
ATOM 651 C C . GLN A 1 86 ? -3.538 -3.848 26.171 1.00 98.00 86 GLN A C 1
ATOM 653 O O . GLN A 1 86 ? -2.478 -4.172 26.701 1.00 98.00 86 GLN A O 1
ATOM 658 N N . LEU A 1 87 ? -3.787 -4.085 24.879 1.00 97.75 87 LEU A N 1
ATOM 659 C CA . LEU A 1 87 ? -2.807 -4.671 23.965 1.00 97.75 87 LEU A CA 1
ATOM 660 C C . LEU A 1 87 ? -1.740 -3.683 23.483 1.00 97.75 87 LEU A C 1
ATOM 662 O O . LEU A 1 87 ? -0.756 -4.128 22.902 1.00 97.75 87 LEU A O 1
ATOM 666 N N . GLU A 1 88 ? -1.878 -2.375 23.709 1.00 98.00 88 GLU A N 1
ATOM 667 C CA . GLU A 1 88 ? -0.926 -1.391 23.180 1.00 98.00 88 GLU A CA 1
ATOM 668 C C . GLU A 1 88 ? 0.541 -1.660 23.582 1.00 98.00 88 GLU A C 1
ATOM 670 O O . GLU A 1 88 ? 1.391 -1.665 22.690 1.00 98.00 88 GLU A O 1
ATOM 675 N N . PRO A 1 89 ? 0.881 -1.989 24.847 1.00 98.44 89 PRO A N 1
ATOM 676 C CA . PRO A 1 89 ? 2.256 -2.349 25.201 1.00 98.44 89 PRO A CA 1
ATOM 677 C C . PRO A 1 89 ? 2.752 -3.608 24.478 1.00 98.44 89 PRO A C 1
ATOM 679 O O . PRO A 1 89 ? 3.924 -3.710 24.129 1.00 98.44 89 PRO A O 1
ATOM 682 N N . TRP A 1 90 ? 1.860 -4.565 24.207 1.00 98.44 90 TRP A N 1
ATOM 683 C CA . TRP A 1 90 ? 2.217 -5.757 23.441 1.00 98.44 90 TRP A CA 1
ATOM 684 C C . TRP A 1 90 ? 2.500 -5.415 21.973 1.00 98.44 90 TRP A C 1
ATOM 686 O O . TRP A 1 90 ? 3.448 -5.943 21.396 1.00 98.44 90 TRP A O 1
ATOM 696 N N . VAL A 1 91 ? 1.721 -4.506 21.377 1.00 98.19 91 VAL A N 1
ATOM 697 C CA . VAL A 1 91 ? 1.946 -3.989 20.015 1.00 98.19 91 VAL A CA 1
ATOM 698 C C . VAL A 1 91 ? 3.277 -3.262 19.925 1.00 98.19 91 VAL A C 1
ATOM 700 O O . VAL A 1 91 ? 4.021 -3.482 18.969 1.00 98.19 91 VAL A O 1
ATOM 703 N N . GLU A 1 92 ? 3.587 -2.440 20.927 1.00 98.50 92 GLU A N 1
ATOM 704 C CA . GLU A 1 92 ? 4.872 -1.753 21.046 1.00 98.50 92 GLU A CA 1
ATOM 705 C C . GLU A 1 92 ? 6.038 -2.741 20.968 1.00 98.50 92 GLU A C 1
ATOM 707 O O . GLU A 1 92 ? 6.976 -2.545 20.200 1.00 98.50 92 GLU A O 1
ATOM 712 N N . GLU A 1 93 ? 5.959 -3.823 21.741 1.00 98.50 93 GLU A N 1
ATOM 713 C CA . GLU A 1 93 ? 7.044 -4.790 21.888 1.00 98.50 93 GLU A CA 1
ATOM 714 C C . GLU A 1 93 ? 7.115 -5.814 20.742 1.00 98.50 93 GLU A C 1
ATOM 716 O O . GLU A 1 93 ? 8.204 -6.268 20.402 1.00 98.50 93 GLU A O 1
ATOM 721 N N . HIS A 1 94 ? 5.987 -6.183 20.122 1.00 98.19 94 HIS A N 1
ATOM 722 C CA . HIS A 1 94 ? 5.929 -7.335 19.206 1.00 98.19 94 HIS A CA 1
ATOM 723 C C . HIS A 1 94 ? 5.496 -7.000 17.779 1.00 98.19 94 HIS A C 1
ATOM 725 O O . HIS A 1 94 ? 5.850 -7.733 16.857 1.00 98.19 94 HIS A O 1
ATOM 731 N N . VAL A 1 95 ? 4.726 -5.929 17.573 1.00 97.75 95 VAL A N 1
ATOM 732 C CA . VAL A 1 95 ? 4.201 -5.564 16.246 1.00 97.75 95 VAL A CA 1
ATOM 733 C C . VAL A 1 95 ? 5.042 -4.468 15.612 1.00 97.75 95 VAL A C 1
ATOM 735 O O . VAL A 1 95 ? 5.425 -4.602 14.452 1.00 97.75 95 VAL A O 1
ATOM 738 N N . LEU A 1 96 ? 5.374 -3.406 16.352 1.00 98.00 96 LEU A N 1
ATOM 739 C CA . LEU A 1 96 ? 6.214 -2.331 15.819 1.00 98.00 96 LEU A CA 1
ATOM 740 C C . LEU A 1 96 ? 7.583 -2.814 15.323 1.00 98.00 96 LEU A C 1
ATOM 742 O O . LEU A 1 96 ? 7.991 -2.352 14.259 1.00 98.00 96 LEU A O 1
ATOM 746 N N . PRO A 1 97 ? 8.267 -3.773 15.977 1.00 97.94 97 PRO A N 1
ATOM 747 C CA . PRO A 1 97 ? 9.540 -4.282 15.467 1.00 97.94 97 PRO A CA 1
ATOM 748 C C . PRO A 1 97 ? 9.437 -5.082 14.161 1.00 97.94 97 PRO A C 1
ATOM 750 O O . PRO A 1 97 ? 10.467 -5.401 13.570 1.00 97.94 97 PRO A O 1
ATOM 753 N N . LEU A 1 98 ? 8.226 -5.430 13.703 1.00 97.56 98 LEU A N 1
ATOM 754 C CA . LEU A 1 98 ? 8.026 -6.046 12.386 1.00 97.56 98 LEU A CA 1
ATOM 755 C C . LEU A 1 98 ? 8.160 -5.028 11.247 1.00 97.56 98 LEU A C 1
ATOM 757 O O . LEU A 1 98 ? 8.423 -5.435 10.114 1.00 97.56 98 LEU A O 1
ATOM 761 N N . LEU A 1 99 ? 7.993 -3.733 11.540 1.00 98.06 99 LEU A N 1
ATOM 762 C CA . LEU A 1 99 ? 8.274 -2.662 10.591 1.00 98.06 99 LEU A CA 1
ATOM 763 C C . LEU A 1 99 ? 9.778 -2.576 10.363 1.00 98.06 99 LEU A C 1
ATOM 765 O O . LEU A 1 99 ? 10.578 -2.549 11.304 1.00 98.06 99 LEU A O 1
ATOM 769 N N . LYS A 1 100 ? 10.179 -2.509 9.098 1.00 96.81 100 LYS A N 1
ATOM 770 C CA . LYS A 1 100 ? 11.588 -2.368 8.757 1.00 96.81 100 LYS A CA 1
ATOM 771 C C . LYS A 1 100 ? 12.036 -0.925 8.985 1.00 96.81 100 LYS A C 1
ATOM 773 O O . LYS A 1 100 ? 11.351 0.002 8.554 1.00 96.81 100 LYS A O 1
ATOM 778 N N . PRO A 1 101 ? 13.225 -0.710 9.580 1.00 97.69 101 PRO A N 1
ATOM 779 C CA . PRO A 1 101 ? 13.850 0.606 9.583 1.00 97.69 101 PRO A CA 1
ATOM 780 C C . PRO A 1 101 ? 13.952 1.160 8.158 1.00 97.69 101 PRO A C 1
ATOM 782 O O . PRO A 1 101 ? 14.206 0.407 7.210 1.00 97.69 101 PRO A O 1
ATOM 785 N N . VAL A 1 102 ? 13.770 2.471 7.999 1.00 98.19 102 VAL A N 1
ATOM 786 C CA . VAL A 1 102 ? 13.765 3.132 6.682 1.00 98.19 102 VAL A CA 1
ATOM 787 C C . VAL A 1 102 ? 15.096 2.909 5.966 1.00 98.19 102 VAL A C 1
ATOM 789 O O . VAL A 1 102 ? 15.124 2.576 4.785 1.00 98.19 102 VAL A O 1
ATOM 792 N N . GLU A 1 103 ? 16.193 2.990 6.709 1.00 97.88 103 GLU A N 1
ATOM 793 C CA . GLU A 1 103 ? 17.569 2.830 6.242 1.00 97.88 103 GLU A CA 1
ATOM 794 C C . GLU A 1 103 ? 17.875 1.394 5.791 1.00 97.88 103 GLU A C 1
ATOM 796 O O . GLU A 1 103 ? 18.792 1.172 5.006 1.00 97.88 103 GLU A O 1
ATOM 801 N N . ALA A 1 104 ? 17.106 0.415 6.275 1.00 97.19 104 ALA A N 1
ATOM 802 C CA . ALA A 1 104 ? 17.206 -0.990 5.880 1.00 97.19 104 ALA A CA 1
ATOM 803 C C . ALA A 1 104 ? 16.143 -1.393 4.839 1.00 97.19 104 ALA A C 1
ATOM 805 O O . ALA A 1 104 ? 16.104 -2.546 4.395 1.00 97.19 104 ALA A O 1
ATOM 806 N N . SER A 1 105 ? 15.250 -0.472 4.475 1.00 98.12 105 SER A N 1
ATOM 807 C CA . SER A 1 105 ? 14.160 -0.721 3.541 1.00 98.12 105 SER A CA 1
ATOM 808 C C . SER A 1 105 ? 14.603 -0.453 2.111 1.00 98.12 105 SER A C 1
ATOM 810 O O . SER A 1 105 ? 15.164 0.597 1.812 1.00 98.12 105 SER A O 1
ATOM 812 N N . TRP A 1 106 ? 14.285 -1.388 1.213 1.00 98.38 106 TRP A N 1
ATOM 813 C CA . TRP A 1 106 ? 14.448 -1.171 -0.224 1.00 98.38 106 TRP A CA 1
ATOM 814 C C . TRP A 1 106 ? 13.641 0.052 -0.669 1.00 98.38 106 TRP A C 1
ATOM 816 O O . TRP A 1 106 ? 12.542 0.299 -0.165 1.00 98.38 106 TRP A O 1
ATOM 826 N N . GLN A 1 107 ? 14.157 0.782 -1.645 1.00 98.12 107 GLN A N 1
ATOM 827 C CA . GLN A 1 107 ? 13.487 1.912 -2.272 1.00 98.12 107 GLN A CA 1
ATOM 828 C C . GLN A 1 107 ? 13.167 1.593 -3.736 1.00 98.12 107 GLN A C 1
ATOM 830 O O . GLN A 1 107 ? 13.877 0.806 -4.364 1.00 98.12 107 GLN A O 1
ATOM 835 N N . PRO A 1 108 ? 12.120 2.195 -4.330 1.00 97.75 108 PRO A N 1
ATOM 836 C CA . PRO A 1 108 ? 11.788 1.982 -5.741 1.00 97.75 108 PRO A CA 1
ATOM 837 C C . PRO A 1 108 ? 12.976 2.189 -6.694 1.00 97.75 108 PRO A C 1
ATOM 839 O O . PRO A 1 108 ? 13.109 1.463 -7.677 1.00 97.75 108 PRO A O 1
ATOM 842 N N . SER A 1 109 ? 13.862 3.140 -6.380 1.00 95.56 109 SER A N 1
ATOM 843 C CA . SER A 1 109 ? 15.075 3.425 -7.155 1.00 95.56 109 SER A CA 1
ATOM 844 C C . SER A 1 109 ? 16.105 2.289 -7.142 1.00 95.56 109 SER A C 1
ATOM 846 O O . SER A 1 109 ? 16.902 2.205 -8.066 1.00 95.56 109 SER A O 1
ATOM 848 N N . ASP A 1 110 ? 16.065 1.376 -6.166 1.00 96.81 110 ASP A N 1
ATOM 849 C CA . ASP A 1 110 ? 16.943 0.195 -6.145 1.00 96.81 110 ASP A CA 1
ATOM 850 C C . ASP A 1 110 ? 16.568 -0.818 -7.242 1.00 96.81 110 ASP A C 1
ATOM 852 O O . ASP A 1 110 ? 17.364 -1.679 -7.616 1.00 96.81 110 ASP A O 1
ATOM 856 N N . LEU A 1 111 ? 15.327 -0.746 -7.741 1.00 96.69 111 LEU A N 1
ATOM 857 C CA . LEU A 1 111 ? 14.732 -1.723 -8.657 1.00 96.69 111 LEU A CA 1
ATOM 858 C C . LEU A 1 111 ? 14.479 -1.161 -10.063 1.00 96.69 111 LEU A C 1
ATOM 860 O O . LEU A 1 111 ? 14.071 -1.906 -10.960 1.00 96.69 111 LEU A O 1
ATOM 864 N N . LEU A 1 112 ? 14.700 0.138 -10.266 1.00 97.25 112 LEU A N 1
ATOM 865 C CA . LEU A 1 112 ? 14.361 0.857 -11.490 1.00 97.25 112 LEU A CA 1
ATOM 866 C C . LEU A 1 112 ? 15.568 1.637 -12.023 1.00 97.25 112 LEU A C 1
ATOM 868 O O . LEU A 1 112 ? 16.405 2.070 -11.237 1.00 97.25 112 LEU A O 1
ATOM 872 N N . PRO A 1 113 ? 15.664 1.853 -13.350 1.00 97.19 113 PRO A N 1
ATOM 873 C CA . PRO A 1 113 ? 16.673 2.745 -13.906 1.00 97.19 113 PRO A CA 1
ATOM 874 C C . PRO A 1 113 ? 16.577 4.139 -13.280 1.00 97.19 113 PRO A C 1
ATOM 876 O O . PRO A 1 113 ? 15.505 4.745 -13.288 1.00 97.19 113 PRO A O 1
ATOM 879 N N . ASP A 1 114 ? 17.699 4.652 -12.784 1.00 94.88 114 ASP A N 1
ATOM 880 C CA . ASP A 1 114 ? 17.792 5.982 -12.187 1.00 94.88 114 ASP A CA 1
ATOM 881 C C . ASP A 1 114 ? 18.747 6.869 -13.007 1.00 94.88 114 ASP A C 1
ATOM 883 O O . ASP A 1 114 ? 19.918 6.520 -13.188 1.00 94.88 114 ASP A O 1
ATOM 887 N N . PRO A 1 115 ? 18.277 8.016 -13.530 1.00 92.94 115 PRO A N 1
ATOM 888 C CA . PRO A 1 115 ? 19.113 8.906 -14.326 1.00 92.94 115 PRO A CA 1
ATOM 889 C C . PRO A 1 115 ? 20.242 9.562 -13.526 1.00 92.94 115 PRO A C 1
ATOM 891 O O . PRO A 1 115 ? 21.272 9.888 -14.118 1.00 92.94 115 PRO A O 1
ATOM 894 N N . ALA A 1 116 ? 20.084 9.750 -12.210 1.00 94.88 116 ALA A N 1
ATOM 895 C CA . ALA A 1 116 ? 21.113 10.383 -11.389 1.00 94.88 116 ALA A CA 1
ATOM 896 C C . ALA A 1 116 ? 22.349 9.483 -11.231 1.00 94.88 116 ALA A C 1
ATOM 898 O O . ALA A 1 116 ? 23.476 9.967 -11.323 1.00 94.88 116 ALA A O 1
ATOM 899 N N . SER A 1 117 ? 22.146 8.177 -11.045 1.00 94.75 117 SER A N 1
ATOM 900 C CA . SER A 1 117 ? 23.233 7.196 -10.931 1.00 94.75 117 SER A CA 1
ATOM 901 C C . SER A 1 117 ? 23.805 6.738 -12.276 1.00 94.75 117 SER A C 1
ATOM 903 O O . SER A 1 117 ? 25.006 6.486 -12.369 1.00 94.75 117 SER A O 1
ATOM 905 N N . LEU A 1 118 ? 22.981 6.631 -13.325 1.00 96.00 118 LEU A N 1
ATOM 906 C CA . LEU A 1 118 ? 23.399 6.061 -14.615 1.00 96.00 118 LEU A CA 1
ATOM 907 C C . LEU A 1 118 ? 23.868 7.099 -15.647 1.00 96.00 118 LEU A C 1
ATOM 909 O O . LEU A 1 118 ? 24.464 6.726 -16.661 1.00 96.00 118 LEU A O 1
ATOM 913 N N . GLY A 1 119 ? 23.574 8.384 -15.433 1.00 96.75 119 GLY A N 1
ATOM 914 C CA . GLY A 1 119 ? 23.714 9.412 -16.464 1.00 96.75 119 GLY A CA 1
ATOM 915 C C . GLY A 1 119 ? 22.752 9.200 -17.643 1.00 96.75 119 GLY A C 1
ATOM 916 O O . GLY A 1 119 ? 22.038 8.200 -17.724 1.00 96.75 119 GLY A O 1
ATOM 917 N N . SER A 1 120 ? 22.723 10.150 -18.583 1.00 96.00 120 SER A N 1
ATOM 918 C CA . SER A 1 120 ? 21.758 10.144 -19.700 1.00 96.00 120 SER A CA 1
ATOM 919 C C . SER A 1 120 ? 21.840 8.873 -20.554 1.00 96.00 120 SER A C 1
ATOM 921 O O . SER A 1 120 ? 20.832 8.197 -20.765 1.00 96.00 120 SER A O 1
ATOM 923 N N . ASP A 1 121 ? 23.042 8.514 -21.010 1.00 97.31 121 ASP A N 1
ATOM 924 C CA . ASP A 1 121 ? 23.234 7.375 -21.915 1.00 97.31 121 ASP A CA 1
ATOM 925 C C . ASP A 1 121 ? 22.980 6.035 -21.210 1.00 97.31 121 ASP A C 1
ATOM 927 O O . ASP A 1 121 ? 22.352 5.134 -21.775 1.00 97.31 121 ASP A O 1
ATOM 931 N N . GLY A 1 122 ? 23.416 5.913 -19.951 1.00 97.94 122 GLY A N 1
ATOM 932 C CA . GLY A 1 122 ? 23.193 4.719 -19.138 1.00 97.94 122 GLY A CA 1
ATOM 933 C C . GLY A 1 122 ? 21.714 4.512 -18.820 1.00 97.94 122 GLY A C 1
ATOM 934 O O . GLY A 1 122 ? 21.200 3.404 -18.984 1.00 97.94 122 GLY A O 1
ATOM 935 N N . PHE A 1 123 ? 21.008 5.581 -18.448 1.00 98.06 123 PHE A N 1
ATOM 936 C CA . PHE A 1 123 ? 19.564 5.548 -18.228 1.00 98.06 123 PHE A CA 1
ATOM 937 C C . PHE A 1 123 ? 18.812 5.162 -19.502 1.00 98.06 123 PHE A C 1
ATOM 939 O O . PHE A 1 123 ? 17.978 4.257 -19.471 1.00 98.06 123 PHE A O 1
ATOM 946 N N . HIS A 1 124 ? 19.155 5.774 -20.640 1.00 97.75 124 HIS A N 1
ATOM 947 C CA . HIS A 1 124 ? 18.547 5.442 -21.927 1.00 97.75 124 HIS A CA 1
ATOM 948 C C . HIS A 1 124 ? 18.719 3.955 -22.272 1.00 97.75 124 HIS A C 1
ATOM 950 O O . HIS A 1 124 ? 17.740 3.271 -22.579 1.00 97.75 124 HIS A O 1
ATOM 956 N N . SER A 1 125 ? 19.943 3.434 -22.150 1.00 98.19 125 SER A N 1
ATOM 957 C CA . SER A 1 125 ? 20.251 2.020 -22.385 1.00 98.19 125 SER A CA 1
ATOM 958 C C . SER A 1 125 ? 19.470 1.089 -21.447 1.00 98.19 125 SER A C 1
ATOM 960 O O . SER A 1 125 ? 18.855 0.117 -21.895 1.00 98.19 125 SER A O 1
ATOM 962 N N . ALA A 1 126 ? 19.407 1.418 -20.153 1.00 97.75 126 ALA A N 1
ATOM 963 C CA . ALA A 1 126 ? 18.666 0.641 -19.163 1.00 97.75 126 ALA A CA 1
ATOM 964 C C . ALA A 1 126 ? 17.148 0.632 -19.432 1.00 97.75 126 ALA A C 1
ATOM 966 O O . ALA A 1 126 ? 16.501 -0.408 -19.291 1.00 97.75 126 ALA A O 1
ATOM 967 N N . CYS A 1 127 ? 16.574 1.754 -19.878 1.00 97.81 127 CYS A N 1
ATOM 968 C CA . CYS A 1 127 ? 15.177 1.817 -20.306 1.00 97.81 127 CYS A CA 1
ATOM 969 C C . CYS A 1 127 ? 14.913 0.956 -21.548 1.00 97.81 127 CYS A C 1
ATOM 971 O O . CYS A 1 127 ? 13.889 0.273 -21.604 1.00 97.81 127 CYS A O 1
ATOM 973 N N . LEU A 1 128 ? 15.818 0.948 -22.534 1.00 97.62 128 LEU A N 1
ATOM 974 C CA . LEU A 1 128 ? 15.687 0.085 -23.712 1.00 97.62 128 LEU A CA 1
ATOM 975 C C . LEU A 1 128 ? 15.723 -1.402 -23.338 1.00 97.62 128 LEU A C 1
ATOM 977 O O . LEU A 1 128 ? 14.876 -2.160 -23.815 1.00 97.62 128 LEU A O 1
ATOM 981 N N . ASP A 1 129 ? 16.636 -1.815 -22.451 1.00 96.38 129 ASP A N 1
ATOM 982 C CA . ASP A 1 129 ? 16.670 -3.191 -21.937 1.00 96.38 129 ASP A CA 1
ATOM 983 C C . ASP A 1 129 ? 15.364 -3.544 -21.211 1.00 96.38 129 ASP A C 1
ATOM 985 O O . ASP A 1 129 ? 14.743 -4.564 -21.512 1.00 96.38 129 ASP A O 1
ATOM 989 N N . LEU A 1 130 ? 14.882 -2.673 -20.318 1.00 96.06 130 LEU A N 1
ATOM 990 C CA . LEU A 1 130 ? 13.624 -2.880 -19.596 1.00 96.06 130 LEU A CA 1
ATOM 991 C C . LEU A 1 130 ? 12.438 -3.068 -20.556 1.00 96.06 130 LEU A C 1
ATOM 993 O O . LEU A 1 130 ? 11.649 -3.998 -20.374 1.00 96.06 130 LEU A O 1
ATOM 997 N N . ARG A 1 131 ? 12.334 -2.247 -21.607 1.00 97.00 131 ARG A N 1
ATOM 998 C CA . ARG A 1 131 ? 11.287 -2.363 -22.640 1.00 97.00 131 ARG A CA 1
ATOM 999 C C . ARG A 1 131 ? 11.406 -3.659 -23.438 1.00 97.00 131 ARG A C 1
ATOM 1001 O O . ARG A 1 131 ? 10.397 -4.322 -23.670 1.00 97.00 131 ARG A O 1
ATOM 1008 N N . ALA A 1 132 ? 12.623 -4.051 -23.818 1.00 95.06 132 ALA A N 1
ATOM 1009 C CA . ALA A 1 132 ? 12.865 -5.306 -24.527 1.00 95.06 132 ALA A CA 1
ATOM 1010 C C . ALA A 1 132 ? 12.450 -6.521 -23.683 1.00 95.06 132 ALA A C 1
ATOM 1012 O O . ALA A 1 132 ? 11.813 -7.442 -24.192 1.00 95.06 132 ALA A O 1
ATOM 1013 N N . ARG A 1 133 ? 12.741 -6.498 -22.376 1.00 92.75 133 ARG A N 1
ATOM 1014 C CA . ARG A 1 133 ? 12.295 -7.535 -21.434 1.00 92.75 133 ARG A CA 1
ATOM 1015 C C . ARG A 1 133 ? 10.786 -7.536 -21.241 1.00 92.75 133 ARG A C 1
ATOM 1017 O O . ARG A 1 133 ? 10.175 -8.597 -21.203 1.00 92.75 133 ARG A O 1
ATOM 1024 N N . ALA A 1 134 ? 10.174 -6.360 -21.145 1.00 94.69 134 ALA A N 1
ATOM 1025 C CA . ALA A 1 134 ? 8.730 -6.244 -20.998 1.00 94.69 134 ALA A CA 1
ATOM 1026 C C . ALA A 1 134 ? 7.974 -6.713 -22.249 1.00 94.69 134 ALA A C 1
ATOM 1028 O O . ALA A 1 134 ? 6.844 -7.168 -22.121 1.00 94.69 134 ALA A O 1
ATOM 1029 N N . ALA A 1 135 ? 8.573 -6.651 -23.446 1.00 93.50 135 ALA A N 1
ATOM 1030 C CA . ALA A 1 135 ? 7.943 -7.067 -24.702 1.00 93.50 135 ALA A CA 1
ATOM 1031 C C . ALA A 1 135 ? 7.533 -8.552 -24.731 1.00 93.50 135 ALA A C 1
ATOM 1033 O O . ALA A 1 135 ? 6.553 -8.895 -25.387 1.00 93.50 135 ALA A O 1
ATOM 1034 N N . CYS A 1 136 ? 8.233 -9.428 -24.001 1.00 88.62 136 CYS A N 1
ATOM 1035 C CA . CYS A 1 136 ? 7.902 -10.856 -23.947 1.00 88.62 136 CYS A CA 1
ATOM 1036 C C . CYS A 1 136 ? 6.876 -11.221 -22.862 1.00 88.62 136 CYS A C 1
ATOM 1038 O O . CYS A 1 136 ? 6.553 -12.397 -22.709 1.00 88.62 136 CYS A O 1
ATOM 1040 N N . VAL A 1 137 ? 6.378 -10.248 -22.091 1.00 92.94 137 VAL A N 1
ATOM 1041 C CA . VAL A 1 137 ? 5.351 -10.492 -21.072 1.00 92.94 137 VAL A CA 1
ATOM 1042 C C . VAL A 1 137 ? 3.970 -10.571 -21.748 1.00 92.94 137 VAL A C 1
ATOM 1044 O O . VAL A 1 137 ? 3.613 -9.622 -22.459 1.00 92.94 137 VAL A O 1
ATOM 1047 N N . PRO A 1 138 ? 3.207 -11.668 -21.548 1.00 94.38 138 PRO A N 1
ATOM 1048 C CA . PRO A 1 138 ? 1.842 -11.812 -22.057 1.00 94.38 138 PRO A CA 1
ATOM 1049 C C . PRO A 1 138 ? 0.884 -10.768 -21.482 1.00 94.38 138 PRO A C 1
ATOM 1051 O O . PRO A 1 138 ? 0.981 -10.414 -20.303 1.00 94.38 138 PRO A O 1
ATOM 1054 N N . ASP A 1 139 ? -0.073 -10.320 -22.294 1.00 95.38 139 ASP A N 1
ATOM 1055 C CA . ASP A 1 139 ? -1.018 -9.267 -21.915 1.00 95.38 139 ASP A CA 1
ATOM 1056 C C . ASP A 1 139 ? -1.892 -9.668 -20.718 1.00 95.38 139 ASP A C 1
ATOM 1058 O O . ASP A 1 139 ? -2.206 -8.823 -19.882 1.00 95.38 139 ASP A O 1
ATOM 1062 N N . GLU A 1 140 ? -2.214 -10.955 -20.549 1.00 94.94 140 GLU A N 1
ATOM 1063 C CA . GLU A 1 140 ? -2.980 -11.435 -19.393 1.00 94.94 140 GLU A CA 1
ATOM 1064 C C . GLU A 1 140 ? -2.246 -11.164 -18.071 1.00 94.94 140 GLU A C 1
ATOM 1066 O O . GLU A 1 140 ? -2.865 -10.800 -17.071 1.00 94.94 140 GLU A O 1
ATOM 1071 N N . LEU A 1 141 ? -0.914 -11.286 -18.064 1.00 94.75 141 LEU A N 1
ATOM 1072 C CA . LEU A 1 141 ? -0.100 -10.970 -16.888 1.00 94.75 141 LEU A CA 1
ATOM 1073 C C . LEU A 1 141 ? 0.038 -9.459 -16.683 1.00 94.75 141 LEU A C 1
ATOM 1075 O O . LEU A 1 141 ? 0.112 -9.006 -15.541 1.00 94.75 141 LEU A O 1
ATOM 1079 N N . LEU A 1 142 ? 0.037 -8.675 -17.765 1.00 95.38 142 LEU A N 1
ATOM 1080 C CA . LEU A 1 142 ? 0.034 -7.214 -17.688 1.00 95.38 142 LEU A CA 1
ATOM 1081 C C . LEU A 1 142 ? -1.281 -6.693 -17.093 1.00 95.38 142 LEU A C 1
ATOM 1083 O O . LEU A 1 142 ? -1.248 -5.790 -16.262 1.00 95.38 142 LEU A O 1
ATOM 1087 N N . VAL A 1 143 ? -2.425 -7.296 -17.428 1.00 96.12 143 VAL A N 1
ATOM 1088 C CA . VAL A 1 143 ? -3.720 -6.969 -16.804 1.00 96.12 143 VAL A CA 1
ATOM 1089 C C . VAL A 1 143 ? -3.701 -7.260 -15.300 1.00 96.12 143 VAL A C 1
ATOM 1091 O O . VAL A 1 143 ? -4.147 -6.425 -14.512 1.00 96.12 143 VAL A O 1
ATOM 1094 N N . CYS A 1 144 ? -3.134 -8.394 -14.874 1.00 95.81 144 CYS A N 1
ATOM 1095 C CA . CYS A 1 144 ? -2.929 -8.679 -13.449 1.00 95.81 144 CYS A CA 1
ATOM 1096 C C . CYS A 1 144 ? -2.029 -7.630 -12.780 1.00 95.81 144 CYS A C 1
ATOM 1098 O O . CYS A 1 144 ? -2.316 -7.190 -11.668 1.00 95.81 144 CYS A O 1
ATOM 1100 N N . LEU A 1 145 ? -0.971 -7.185 -13.466 1.00 95.94 145 LEU A N 1
ATOM 1101 C CA . LEU A 1 145 ? -0.088 -6.141 -12.952 1.00 95.94 145 LEU A CA 1
ATOM 1102 C C . LEU A 1 145 ? -0.808 -4.793 -12.804 1.00 95.94 145 LEU A C 1
ATOM 1104 O O . LEU A 1 145 ? -0.600 -4.118 -11.800 1.00 95.94 145 LEU A O 1
ATOM 1108 N N . VAL A 1 146 ? -1.691 -4.433 -13.745 1.00 97.81 146 VAL A N 1
ATOM 1109 C CA . VAL A 1 146 ? -2.559 -3.245 -13.630 1.00 97.81 146 VAL A CA 1
ATOM 1110 C C . VAL A 1 146 ? -3.450 -3.359 -12.398 1.00 97.81 146 VAL A C 1
ATOM 1112 O O . VAL A 1 146 ? -3.548 -2.401 -11.642 1.00 97.81 146 VAL A O 1
ATOM 1115 N N . ALA A 1 147 ? -4.081 -4.515 -12.166 1.00 96.75 147 ALA A N 1
ATOM 1116 C CA . ALA A 1 147 ? -4.942 -4.713 -10.999 1.00 96.75 147 ALA A CA 1
ATOM 1117 C C . ALA A 1 147 ? -4.168 -4.554 -9.678 1.00 96.75 147 ALA A C 1
ATOM 1119 O O . ALA A 1 147 ? -4.634 -3.860 -8.772 1.00 96.75 147 ALA A O 1
ATOM 1120 N N . ASN A 1 148 ? -2.970 -5.138 -9.599 1.00 96.56 148 ASN A N 1
ATOM 1121 C CA . ASN A 1 148 ? -2.081 -4.986 -8.451 1.00 96.56 148 ASN A CA 1
ATOM 1122 C C . ASN A 1 148 ? -1.690 -3.514 -8.253 1.00 96.56 148 ASN A C 1
ATOM 1124 O O . ASN A 1 148 ? -1.889 -2.968 -7.176 1.00 96.56 148 ASN A O 1
ATOM 1128 N N . MET A 1 149 ? -1.197 -2.848 -9.300 1.00 97.88 149 MET A N 1
ATOM 1129 C CA . MET A 1 149 ? -0.739 -1.458 -9.226 1.00 97.88 149 MET A CA 1
ATOM 1130 C C . MET A 1 149 ? -1.864 -0.490 -8.856 1.00 97.88 149 MET A C 1
ATOM 1132 O O . MET A 1 149 ? -1.696 0.309 -7.942 1.00 97.88 149 MET A O 1
ATOM 1136 N N . VAL A 1 150 ? -3.026 -0.583 -9.513 1.00 98.25 150 VAL A N 1
ATOM 1137 C CA . VAL A 1 150 ? -4.171 0.304 -9.245 1.00 98.25 150 VAL A CA 1
ATOM 1138 C C . VAL A 1 150 ? -4.607 0.203 -7.790 1.00 98.25 150 VAL A C 1
ATOM 1140 O O . VAL A 1 150 ? -5.023 1.197 -7.192 1.00 98.25 150 VAL A O 1
ATOM 1143 N N . THR A 1 151 ? -4.519 -0.995 -7.218 1.00 96.44 151 THR A N 1
ATOM 1144 C CA . THR A 1 151 ? -4.898 -1.191 -5.829 1.00 96.44 151 THR A CA 1
ATOM 1145 C C . THR A 1 151 ? -3.793 -0.744 -4.870 1.00 96.44 151 THR A C 1
ATOM 1147 O O . THR A 1 151 ? -4.108 -0.150 -3.849 1.00 96.44 151 THR A O 1
ATOM 1150 N N . GLU A 1 152 ? -2.512 -0.902 -5.192 1.00 98.12 152 GLU A N 1
ATOM 1151 C CA . GLU A 1 152 ? -1.413 -0.297 -4.415 1.00 98.12 152 GLU A CA 1
ATOM 1152 C C . GLU A 1 152 ? -1.506 1.244 -4.399 1.00 98.12 152 GLU A C 1
ATOM 1154 O O . GLU A 1 152 ? -1.377 1.867 -3.350 1.00 98.12 152 GLU A O 1
ATOM 1159 N N . GLU A 1 153 ? -1.859 1.868 -5.525 1.00 98.38 153 GLU A N 1
ATOM 1160 C CA . GLU A 1 153 ? -2.019 3.328 -5.656 1.00 98.38 153 GLU A CA 1
ATOM 1161 C C . GLU A 1 153 ? -3.245 3.897 -4.927 1.00 98.38 153 GLU A C 1
ATOM 1163 O O . GLU A 1 153 ? -3.290 5.076 -4.572 1.00 98.38 153 GLU A O 1
ATOM 1168 N N . ALA A 1 154 ? -4.253 3.072 -4.635 1.00 97.50 154 ALA A N 1
ATOM 1169 C CA . ALA A 1 154 ? -5.398 3.496 -3.831 1.00 97.50 154 ALA A CA 1
ATOM 1170 C C . ALA A 1 154 ? -5.079 3.616 -2.325 1.00 97.50 154 ALA A C 1
ATOM 1172 O O . ALA A 1 154 ? -6.006 3.759 -1.516 1.00 97.50 154 ALA A O 1
ATOM 1173 N N . LEU A 1 155 ? -3.785 3.646 -1.971 1.00 97.19 155 LEU A N 1
ATOM 1174 C CA . LEU A 1 155 ? -3.246 3.786 -0.623 1.00 97.19 155 LEU A CA 1
ATOM 1175 C C . LEU A 1 155 ? -3.986 4.806 0.245 1.00 97.19 155 LEU A C 1
ATOM 1177 O O . LEU A 1 155 ? -4.326 4.419 1.352 1.00 97.19 155 LEU A O 1
ATOM 1181 N N . PRO A 1 156 ? -4.354 6.032 -0.185 1.00 97.19 156 PRO A N 1
ATOM 1182 C CA . PRO A 1 156 ? -5.064 6.977 0.690 1.00 97.19 156 PRO A CA 1
ATOM 1183 C C . PRO A 1 156 ? -6.352 6.422 1.327 1.00 97.19 156 PRO A C 1
ATOM 1185 O O . PRO A 1 156 ? -6.767 6.857 2.405 1.00 97.19 156 PRO A O 1
ATOM 1188 N N . THR A 1 157 ? -6.978 5.432 0.686 1.00 95.56 157 THR A N 1
ATOM 1189 C CA . THR A 1 157 ? -8.183 4.756 1.176 1.00 95.56 157 THR A CA 1
ATOM 1190 C C . THR A 1 157 ? -7.901 3.873 2.397 1.00 95.56 157 THR A C 1
ATOM 1192 O O . THR A 1 157 ? -8.755 3.761 3.277 1.00 95.56 157 THR A O 1
ATOM 1195 N N . TYR A 1 158 ? -6.725 3.246 2.486 1.00 94.38 158 TYR A N 1
ATOM 1196 C CA . TYR A 1 158 ? -6.465 2.182 3.464 1.00 94.38 158 TYR A CA 1
ATOM 1197 C C . TYR A 1 158 ? -6.142 2.701 4.871 1.00 94.38 158 TYR A C 1
ATOM 1199 O O . TYR A 1 158 ? -6.848 2.297 5.797 1.00 94.38 158 TYR A O 1
ATOM 1207 N N . PRO A 1 159 ? -5.206 3.654 5.073 1.00 94.38 159 PRO A N 1
ATOM 1208 C CA . PRO A 1 159 ? -5.002 4.296 6.366 1.00 94.38 159 PRO A CA 1
ATOM 1209 C C . PRO A 1 159 ? -6.253 5.053 6.811 1.00 94.38 159 PRO A C 1
ATOM 1211 O O . PRO A 1 159 ? -6.587 5.029 7.989 1.00 94.38 159 PRO A O 1
ATOM 1214 N N . SER A 1 160 ? -7.012 5.650 5.880 1.00 93.50 160 SER A N 1
ATOM 1215 C CA . SER A 1 160 ? -8.322 6.244 6.193 1.00 93.50 160 SER A CA 1
ATOM 1216 C C . SER A 1 160 ? -9.303 5.207 6.749 1.00 93.50 160 SER A C 1
ATOM 1218 O O . SER A 1 160 ? -10.056 5.503 7.672 1.00 93.50 160 SER A O 1
ATOM 1220 N N . GLY A 1 161 ? -9.290 3.980 6.218 1.00 92.56 161 GLY A N 1
ATOM 1221 C CA . GLY A 1 161 ? -10.061 2.854 6.744 1.00 92.56 161 GLY A CA 1
ATOM 1222 C C . GLY A 1 161 ? -9.600 2.415 8.136 1.00 92.56 161 GLY A C 1
ATOM 1223 O O . GLY A 1 161 ? -10.436 2.251 9.023 1.00 92.56 161 GLY A O 1
ATOM 1224 N N . LEU A 1 162 ? -8.287 2.286 8.352 1.00 93.75 162 LEU A N 1
ATOM 1225 C CA . LEU A 1 162 ? -7.702 1.946 9.658 1.00 93.75 162 LEU A CA 1
ATOM 1226 C C . LEU A 1 162 ? -7.988 3.023 10.713 1.00 93.75 162 LEU A C 1
ATOM 1228 O O . LEU A 1 162 ? -8.340 2.702 11.843 1.00 93.75 162 LEU A O 1
ATOM 1232 N N . ASN A 1 163 ? -7.959 4.298 10.328 1.00 95.25 163 ASN A N 1
ATOM 1233 C CA . ASN A 1 163 ? -8.277 5.430 11.202 1.00 95.25 163 ASN A CA 1
ATOM 1234 C C . ASN A 1 163 ? -9.768 5.544 11.558 1.00 95.25 163 ASN A C 1
ATOM 1236 O O . ASN A 1 163 ? -10.153 6.390 12.364 1.00 95.25 163 ASN A O 1
ATOM 1240 N N . ARG A 1 164 ? -10.627 4.683 11.001 1.00 92.69 164 ARG A N 1
ATOM 1241 C CA . ARG A 1 164 ? -12.010 4.523 11.474 1.00 92.69 164 ARG A CA 1
ATOM 1242 C C . ARG A 1 164 ? -12.131 3.509 12.604 1.00 92.69 164 ARG A C 1
ATOM 1244 O O . ARG A 1 164 ? -13.205 3.430 13.192 1.00 92.69 164 ARG A O 1
ATOM 1251 N N . LEU A 1 165 ? -11.097 2.713 12.873 1.00 93.81 165 LEU A N 1
ATOM 1252 C CA . LEU A 1 165 ? -11.131 1.699 13.918 1.00 93.81 165 LEU A CA 1
ATOM 1253 C C . LEU A 1 165 ? -11.011 2.372 15.290 1.00 93.81 165 LEU A C 1
ATOM 1255 O O . LEU A 1 165 ? -10.064 3.114 15.555 1.00 93.81 165 LEU A O 1
ATOM 1259 N N . GLU A 1 166 ? -11.982 2.120 16.164 1.00 94.25 166 GLU A N 1
ATOM 1260 C CA . GLU A 1 166 ? -11.946 2.589 17.547 1.00 94.25 166 GLU A CA 1
ATOM 1261 C C . GLU A 1 166 ? -10.692 2.066 18.249 1.00 94.25 166 GLU A C 1
ATOM 1263 O O . GLU A 1 166 ? -10.224 0.962 17.963 1.00 94.25 166 GLU A O 1
ATOM 1268 N N . VAL A 1 167 ? -10.155 2.871 19.172 1.00 95.38 167 VAL A N 1
ATOM 1269 C CA . VAL A 1 167 ? -8.889 2.639 19.899 1.00 95.38 167 VAL A CA 1
ATOM 1270 C C . VAL A 1 167 ? -7.619 2.735 19.042 1.00 95.38 167 VAL A C 1
ATOM 1272 O O . VAL A 1 167 ? -6.634 3.293 19.504 1.00 95.38 167 VAL A O 1
ATOM 1275 N N . VAL A 1 168 ? -7.637 2.222 17.813 1.00 95.50 168 VAL A N 1
ATOM 1276 C CA . VAL A 1 168 ? -6.440 2.057 16.966 1.00 95.50 168 VAL A CA 1
ATOM 1277 C C . VAL A 1 168 ? -6.116 3.314 16.146 1.00 95.50 168 VAL A C 1
ATOM 1279 O O . VAL A 1 168 ? -4.971 3.513 15.749 1.00 95.50 168 VAL A O 1
ATOM 1282 N N . ARG A 1 169 ? -7.121 4.153 15.864 1.00 95.81 169 ARG A N 1
ATOM 1283 C CA . ARG A 1 169 ? -6.987 5.319 14.980 1.00 95.81 169 ARG A CA 1
ATOM 1284 C C . ARG A 1 169 ? -5.895 6.302 15.406 1.00 95.81 169 ARG A C 1
ATOM 1286 O O . ARG A 1 169 ? -5.779 6.647 16.577 1.00 95.81 169 ARG A O 1
ATOM 1293 N N . ASP A 1 170 ? -5.203 6.861 14.419 1.00 97.50 170 ASP A N 1
ATOM 1294 C CA . ASP A 1 170 ? -4.367 8.043 14.608 1.00 97.50 170 ASP A CA 1
ATOM 1295 C C . ASP A 1 170 ? -5.255 9.291 1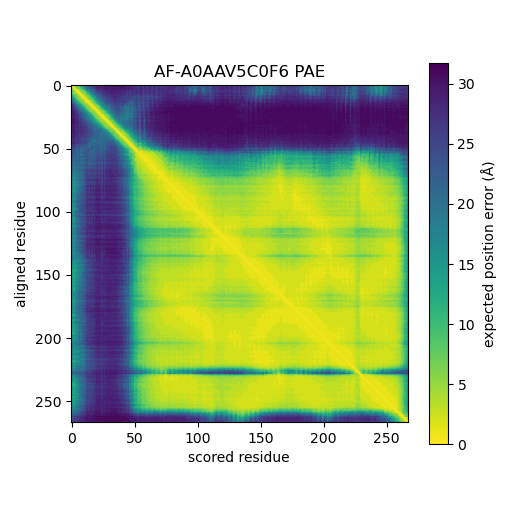4.727 1.00 97.50 170 ASP A C 1
ATOM 1297 O O . ASP A 1 170 ? -5.868 9.736 13.753 1.00 97.50 170 ASP A O 1
ATOM 1301 N N . ALA A 1 171 ? -5.362 9.840 15.939 1.00 95.31 171 ALA A N 1
ATOM 1302 C CA . ALA A 1 171 ? -6.270 10.947 16.227 1.00 95.31 171 ALA A CA 1
ATOM 1303 C C . ALA A 1 171 ? -5.749 12.318 15.764 1.00 95.31 171 ALA A C 1
ATOM 1305 O O . ALA A 1 171 ? -6.542 13.247 15.605 1.00 95.31 171 ALA A O 1
ATOM 1306 N N . THR A 1 172 ? -4.435 12.467 15.577 1.00 97.06 172 THR A N 1
ATOM 1307 C CA . THR A 1 172 ? -3.797 13.774 15.322 1.00 97.06 172 THR A CA 1
ATOM 1308 C C . THR A 1 172 ? -2.981 13.812 14.031 1.00 97.06 172 THR A C 1
ATOM 1310 O O . THR A 1 172 ? -2.539 14.883 13.623 1.00 97.06 172 THR A O 1
ATOM 1313 N N . GLY A 1 173 ? -2.769 12.660 13.390 1.00 96.75 173 GLY A N 1
ATOM 1314 C CA . GLY A 1 173 ? -1.811 12.480 12.295 1.00 96.75 173 GLY A CA 1
ATOM 1315 C C . GLY A 1 173 ? -0.368 12.286 12.777 1.00 96.75 173 GLY A C 1
ATOM 1316 O O . GLY A 1 173 ? 0.529 12.057 11.967 1.00 96.75 173 GLY A O 1
ATOM 1317 N N . ALA A 1 174 ? -0.135 12.391 14.085 1.00 97.81 174 ALA A N 1
ATOM 1318 C CA . ALA A 1 174 ? 1.152 12.186 14.736 1.00 97.81 174 ALA A CA 1
ATOM 1319 C C . ALA A 1 174 ? 0.974 11.610 16.151 1.00 97.81 174 ALA A C 1
ATOM 1321 O O . ALA A 1 174 ? 1.818 11.829 17.021 1.00 97.81 174 ALA A O 1
ATOM 1322 N N . ASP A 1 175 ? -0.129 10.896 16.400 1.00 97.50 175 ASP A N 1
ATOM 1323 C CA . ASP A 1 175 ? -0.410 10.294 17.701 1.00 97.50 175 ASP A CA 1
ATOM 1324 C C . ASP A 1 175 ? 0.744 9.348 18.096 1.00 97.50 175 ASP A C 1
ATOM 1326 O O . ASP A 1 175 ? 1.316 8.645 17.248 1.00 97.50 175 ASP A O 1
ATOM 1330 N N . GLY A 1 176 ? 1.149 9.419 19.368 1.00 97.69 176 GLY A N 1
ATOM 1331 C CA . GLY A 1 176 ? 2.294 8.691 19.917 1.00 97.69 176 GLY A CA 1
ATOM 1332 C C . GLY A 1 176 ? 2.010 7.221 20.224 1.00 97.69 176 GLY A C 1
ATOM 1333 O O . GLY A 1 176 ? 2.959 6.460 20.443 1.00 97.69 176 GLY A O 1
ATOM 1334 N N . SER A 1 177 ? 0.738 6.817 20.211 1.00 98.06 177 SER A N 1
ATOM 1335 C CA . SER A 1 177 ? 0.327 5.443 20.480 1.00 98.06 177 SER A CA 1
ATOM 1336 C C . SER A 1 177 ? 1.004 4.443 19.546 1.00 98.06 177 SER A C 1
ATOM 1338 O O . SER A 1 177 ? 1.333 4.749 18.390 1.00 98.06 177 SER A O 1
ATOM 1340 N N . ALA A 1 178 ? 1.215 3.225 20.046 1.00 98.44 178 ALA A N 1
ATOM 1341 C CA . ALA A 1 178 ? 1.832 2.154 19.261 1.00 98.44 178 ALA A CA 1
ATOM 1342 C C . ALA A 1 178 ? 1.016 1.863 17.990 1.00 98.44 178 ALA A C 1
ATOM 1344 O O . ALA A 1 178 ? 1.564 1.686 16.904 1.00 98.44 178 ALA A O 1
ATOM 1345 N N . TRP A 1 179 ? -0.313 1.907 18.107 1.00 98.25 179 TRP A N 1
ATOM 1346 C CA . TRP A 1 179 ? -1.242 1.722 16.997 1.00 98.25 179 TRP A CA 1
ATOM 1347 C C . TRP A 1 179 ? -1.092 2.786 15.906 1.00 98.25 179 TRP A C 1
ATOM 1349 O O . TRP A 1 179 ? -0.958 2.444 14.730 1.00 98.25 179 TRP A O 1
ATOM 1359 N N . ALA A 1 180 ? -1.051 4.067 16.276 1.00 98.25 180 ALA A N 1
ATOM 1360 C CA . ALA A 1 180 ? -0.907 5.149 15.309 1.00 98.25 180 ALA A CA 1
ATOM 1361 C C . ALA A 1 180 ? 0.471 5.131 14.628 1.00 98.25 180 ALA A C 1
ATOM 1363 O O . ALA A 1 180 ? 0.572 5.311 13.411 1.00 98.25 180 ALA A O 1
ATOM 1364 N N . ARG A 1 181 ? 1.538 4.839 15.386 1.00 98.56 181 ARG A N 1
ATOM 1365 C CA . ARG A 1 181 ? 2.876 4.615 14.815 1.00 98.56 181 ARG A CA 1
ATOM 1366 C C . ARG A 1 181 ? 2.892 3.444 13.840 1.00 98.56 181 ARG A C 1
ATOM 1368 O O . ARG A 1 181 ? 3.487 3.581 12.772 1.00 98.56 181 ARG A O 1
ATOM 1375 N N . TRP A 1 182 ? 2.201 2.348 14.156 1.00 98.50 182 TRP A N 1
ATOM 1376 C CA . TRP A 1 182 ? 2.059 1.219 13.242 1.00 98.50 182 TRP A CA 1
ATOM 1377 C C . TRP A 1 182 ? 1.340 1.617 11.950 1.00 98.50 182 TRP A C 1
ATOM 1379 O O . TRP A 1 182 ? 1.874 1.351 10.878 1.00 98.50 182 TRP A O 1
ATOM 1389 N N . ILE A 1 183 ? 0.195 2.315 12.023 1.00 98.31 183 ILE A N 1
ATOM 1390 C CA . ILE A 1 183 ? -0.539 2.772 10.827 1.00 98.31 183 ILE A CA 1
ATOM 1391 C C . ILE A 1 183 ? 0.376 3.601 9.926 1.00 98.31 183 ILE A C 1
ATOM 1393 O O . ILE A 1 183 ? 0.453 3.341 8.724 1.00 98.31 183 ILE A O 1
ATOM 1397 N N . ARG A 1 184 ? 1.087 4.589 10.482 1.00 98.62 184 ARG A N 1
ATOM 1398 C CA . ARG A 1 184 ? 1.981 5.453 9.696 1.00 98.62 184 ARG A CA 1
ATOM 1399 C C . ARG A 1 184 ? 3.169 4.680 9.123 1.00 98.62 184 ARG A C 1
ATOM 1401 O O . ARG A 1 184 ? 3.485 4.861 7.950 1.00 98.62 184 ARG A O 1
ATOM 1408 N N . GLY A 1 185 ? 3.790 3.807 9.915 1.00 98.56 185 GLY A N 1
ATOM 1409 C CA . GLY A 1 185 ? 4.905 2.967 9.477 1.00 98.56 185 GLY A CA 1
ATOM 1410 C C . GLY A 1 185 ? 4.510 2.005 8.357 1.00 98.56 185 GLY A C 1
ATOM 1411 O O . GLY A 1 185 ? 5.140 2.002 7.304 1.00 98.56 185 GLY A O 1
ATOM 1412 N N . TRP A 1 186 ? 3.407 1.275 8.531 1.00 98.56 186 TRP A N 1
ATOM 1413 C CA . TRP A 1 186 ? 2.829 0.410 7.500 1.00 98.56 186 TRP A CA 1
ATOM 1414 C C . TRP A 1 186 ? 2.481 1.199 6.233 1.00 98.56 186 TRP A C 1
ATOM 1416 O O . TRP A 1 186 ? 2.839 0.787 5.135 1.00 98.56 186 TRP A O 1
ATOM 1426 N N . SER A 1 187 ? 1.867 2.380 6.368 1.00 98.56 187 SER A N 1
ATOM 1427 C CA . SER A 1 187 ? 1.523 3.228 5.216 1.00 98.56 187 SER A CA 1
ATOM 1428 C C . SER A 1 187 ? 2.764 3.673 4.437 1.00 98.56 187 SER A C 1
ATOM 1430 O O . SER A 1 187 ? 2.749 3.697 3.207 1.00 98.56 187 SER A O 1
ATOM 1432 N N . ALA A 1 188 ? 3.845 4.021 5.143 1.00 98.62 188 ALA A N 1
ATOM 1433 C CA . ALA A 1 188 ? 5.118 4.384 4.527 1.00 98.62 188 ALA A CA 1
ATOM 1434 C C . ALA A 1 188 ? 5.758 3.190 3.803 1.00 98.62 188 ALA A C 1
ATOM 1436 O O . ALA A 1 188 ? 6.335 3.351 2.724 1.00 98.62 188 ALA A O 1
ATOM 1437 N N . GLU A 1 189 ? 5.628 1.983 4.360 1.00 98.62 189 GLU A N 1
ATOM 1438 C CA . GLU A 1 189 ? 6.046 0.773 3.666 1.00 98.62 189 GLU A CA 1
ATOM 1439 C C . GLU A 1 189 ? 5.210 0.510 2.408 1.00 98.62 189 GLU A C 1
ATOM 1441 O O . GLU A 1 189 ? 5.798 0.266 1.353 1.00 98.62 189 GLU A O 1
ATOM 1446 N N . GLU A 1 190 ? 3.881 0.624 2.495 1.00 98.25 190 GLU A N 1
ATOM 1447 C CA . GLU A 1 190 ? 2.970 0.377 1.374 1.00 98.25 190 GLU A CA 1
ATOM 1448 C C . GLU A 1 190 ? 3.152 1.351 0.211 1.00 98.25 190 GLU A C 1
ATOM 1450 O O . GLU A 1 190 ? 3.096 0.940 -0.948 1.00 98.25 190 GLU A O 1
ATOM 1455 N N . ASN A 1 191 ? 3.447 2.625 0.487 1.00 98.69 191 ASN A N 1
ATOM 1456 C CA . ASN A 1 191 ? 3.635 3.639 -0.556 1.00 98.69 191 ASN A CA 1
ATOM 1457 C C . ASN A 1 191 ? 4.673 3.222 -1.610 1.00 98.69 191 ASN A C 1
ATOM 1459 O O . ASN A 1 191 ? 4.498 3.456 -2.807 1.00 98.69 191 ASN A O 1
ATOM 1463 N N . ARG A 1 192 ? 5.745 2.547 -1.175 1.00 98.56 192 ARG A N 1
ATOM 1464 C CA . ARG A 1 192 ? 6.836 2.120 -2.062 1.00 98.56 192 ARG A CA 1
ATOM 1465 C C . ARG A 1 192 ? 6.374 1.111 -3.115 1.00 98.56 192 ARG A C 1
ATOM 1467 O O . ARG A 1 192 ? 6.976 1.040 -4.186 1.00 98.56 192 ARG A O 1
ATOM 1474 N N . HIS A 1 193 ? 5.325 0.335 -2.841 1.00 98.50 193 HIS A N 1
ATOM 1475 C CA . HIS A 1 193 ? 4.790 -0.644 -3.784 1.00 98.50 193 HIS A CA 1
ATOM 1476 C C . HIS A 1 193 ? 4.083 0.020 -4.970 1.00 98.50 193 HIS A C 1
ATOM 1478 O O . HIS A 1 193 ? 4.351 -0.345 -6.115 1.00 98.50 193 HIS A O 1
ATOM 1484 N N . GLY A 1 194 ? 3.228 1.015 -4.710 1.00 98.25 194 GLY A N 1
ATOM 1485 C CA . GLY A 1 194 ? 2.593 1.816 -5.760 1.00 98.25 194 GLY A CA 1
ATOM 1486 C C . GLY A 1 194 ? 3.644 2.516 -6.619 1.00 98.25 194 GLY A C 1
ATOM 1487 O O . GLY A 1 194 ? 3.665 2.339 -7.837 1.00 98.25 194 GLY A O 1
ATOM 1488 N N . ASP A 1 195 ? 4.606 3.180 -5.969 1.00 98.62 195 ASP A N 1
ATOM 1489 C CA . ASP A 1 195 ? 5.709 3.884 -6.631 1.00 98.62 195 ASP A CA 1
ATOM 1490 C C . ASP A 1 195 ? 6.499 2.994 -7.604 1.00 98.62 195 ASP A C 1
ATOM 1492 O O . ASP A 1 195 ? 6.725 3.371 -8.760 1.00 98.62 195 ASP A O 1
ATOM 1496 N N . VAL A 1 196 ? 6.946 1.813 -7.154 1.00 98.50 196 VAL A N 1
ATOM 1497 C CA . VAL A 1 196 ? 7.773 0.936 -7.996 1.00 98.50 196 VAL A CA 1
ATOM 1498 C C . VAL A 1 196 ? 6.975 0.364 -9.167 1.00 98.50 196 VAL A C 1
ATOM 1500 O O . VAL A 1 196 ? 7.488 0.304 -10.287 1.00 98.50 196 VAL A O 1
ATOM 1503 N N . LEU A 1 197 ? 5.712 -0.011 -8.943 1.00 98.19 197 LEU A N 1
ATOM 1504 C CA . LEU A 1 197 ? 4.851 -0.559 -9.988 1.00 98.19 197 LEU A CA 1
ATOM 1505 C C . LEU A 1 197 ? 4.471 0.507 -11.016 1.00 98.19 197 LEU A C 1
ATOM 1507 O O . LEU A 1 197 ? 4.584 0.257 -12.215 1.00 98.19 197 LEU A O 1
ATOM 1511 N N . ASN A 1 198 ? 4.084 1.701 -10.570 1.00 98.19 198 ASN A N 1
ATOM 1512 C CA . ASN A 1 198 ? 3.725 2.814 -11.443 1.00 98.19 198 ASN A CA 1
ATOM 1513 C C . ASN A 1 198 ? 4.888 3.200 -12.358 1.00 98.19 198 ASN A C 1
ATOM 1515 O O . ASN A 1 198 ? 4.752 3.195 -13.584 1.00 98.19 198 ASN A O 1
ATOM 1519 N N . ARG A 1 199 ? 6.069 3.438 -11.777 1.00 98.12 199 ARG A N 1
ATOM 1520 C CA . ARG A 1 199 ? 7.262 3.811 -12.547 1.00 98.12 199 ARG A CA 1
ATOM 1521 C C . ARG A 1 199 ? 7.704 2.688 -13.485 1.00 98.12 199 ARG A C 1
ATOM 1523 O O . ARG A 1 199 ? 8.072 2.973 -14.623 1.00 98.12 199 ARG A O 1
ATOM 1530 N N . TYR A 1 200 ? 7.615 1.420 -13.069 1.00 97.75 200 TYR A N 1
ATOM 1531 C CA . TYR A 1 200 ? 7.835 0.286 -13.974 1.00 97.75 200 TYR A CA 1
ATOM 1532 C C . TYR A 1 200 ? 6.883 0.334 -15.177 1.00 97.75 200 TYR A C 1
ATOM 1534 O O . TYR A 1 200 ? 7.331 0.250 -16.323 1.00 97.75 200 TYR A O 1
ATOM 1542 N N . MET A 1 201 ? 5.579 0.496 -14.928 1.00 97.62 201 MET A N 1
ATOM 1543 C CA . MET A 1 201 ? 4.561 0.546 -15.978 1.00 97.62 201 MET A CA 1
ATOM 1544 C C . MET A 1 201 ? 4.804 1.717 -16.937 1.00 97.62 201 MET A C 1
ATOM 1546 O O . MET A 1 201 ? 4.750 1.527 -18.154 1.00 97.62 201 MET A O 1
ATOM 1550 N N . HIS A 1 202 ? 5.179 2.881 -16.406 1.00 97.62 202 HIS A N 1
ATOM 1551 C CA . HIS A 1 202 ? 5.533 4.059 -17.192 1.00 97.62 202 HIS A CA 1
ATOM 1552 C C . HIS A 1 202 ? 6.754 3.812 -18.096 1.00 97.62 202 HIS A C 1
ATOM 1554 O O . HIS A 1 202 ? 6.711 4.075 -19.298 1.00 97.62 202 HIS A O 1
ATOM 1560 N N . LEU A 1 203 ? 7.841 3.257 -17.547 1.00 97.81 203 LEU A N 1
ATOM 1561 C CA . LEU A 1 203 ? 9.097 3.054 -18.279 1.00 97.81 203 LEU A CA 1
ATOM 1562 C C . LEU A 1 203 ? 9.027 1.906 -19.297 1.00 97.81 203 LEU A C 1
ATOM 1564 O O . LEU A 1 203 ? 9.668 1.972 -20.350 1.00 97.81 203 LEU A O 1
ATOM 1568 N N . CYS A 1 204 ? 8.258 0.851 -19.013 1.00 96.38 204 CYS A N 1
ATOM 1569 C CA . CYS A 1 204 ? 8.215 -0.338 -19.866 1.00 96.38 204 CYS A CA 1
ATOM 1570 C C . CYS A 1 204 ? 7.451 -0.137 -21.181 1.00 96.38 204 CYS A C 1
ATOM 1572 O O . CYS A 1 204 ? 7.642 -0.911 -22.121 1.00 96.38 204 CYS A O 1
ATOM 1574 N N . GLY A 1 205 ? 6.607 0.897 -21.267 1.00 95.69 205 GLY A N 1
ATOM 1575 C CA . GLY A 1 205 ? 5.892 1.265 -22.489 1.00 95.69 205 GLY A CA 1
ATOM 1576 C C . GLY A 1 205 ? 4.842 0.249 -22.952 1.00 95.69 205 GLY A C 1
ATOM 1577 O O . GLY A 1 205 ? 4.505 0.235 -24.133 1.00 95.69 205 GLY A O 1
ATOM 1578 N N . ARG A 1 206 ? 4.347 -0.614 -22.054 1.00 97.50 206 ARG A N 1
ATOM 1579 C CA . ARG A 1 206 ? 3.330 -1.642 -22.351 1.00 97.50 206 ARG A CA 1
ATOM 1580 C C . ARG A 1 206 ? 1.914 -1.276 -21.889 1.00 97.50 206 ARG A C 1
ATOM 1582 O O . ARG A 1 206 ? 1.010 -2.089 -22.040 1.00 97.50 206 ARG A O 1
ATOM 1589 N N . PHE A 1 207 ? 1.715 -0.077 -21.343 1.00 97.75 207 PHE A N 1
ATOM 1590 C CA . PHE A 1 207 ? 0.458 0.342 -20.723 1.00 97.75 207 PHE A CA 1
ATOM 1591 C C . PHE A 1 207 ? -0.014 1.696 -21.252 1.00 97.75 207 PHE A C 1
ATOM 1593 O O . PHE A 1 207 ? 0.796 2.595 -21.481 1.00 97.75 207 PHE A O 1
ATOM 1600 N N . ASP A 1 208 ? -1.332 1.864 -21.378 1.00 98.00 208 ASP A N 1
ATOM 1601 C CA . ASP A 1 208 ? -1.946 3.188 -21.489 1.00 98.00 208 ASP A CA 1
ATOM 1602 C C . ASP A 1 208 ? -2.037 3.805 -20.089 1.00 98.00 208 ASP A C 1
ATOM 1604 O O . ASP A 1 208 ? -3.014 3.614 -19.358 1.00 98.00 208 ASP A O 1
ATOM 1608 N N . MET A 1 209 ? -0.983 4.524 -19.700 1.00 98.31 209 MET A N 1
ATOM 1609 C CA . MET A 1 209 ? -0.890 5.117 -18.364 1.00 98.31 209 MET A CA 1
ATOM 1610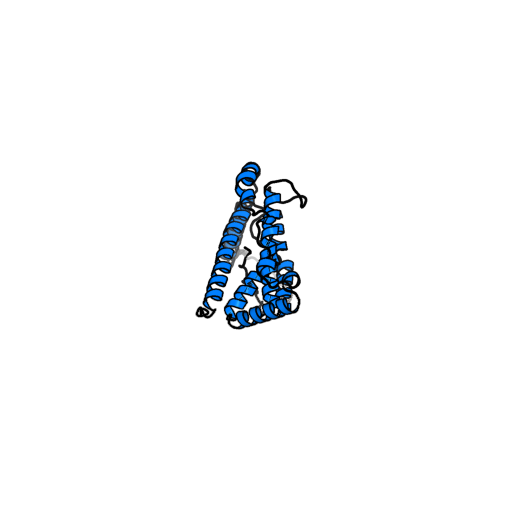 C C . MET A 1 209 ? -2.032 6.088 -18.072 1.00 98.31 209 MET A C 1
ATOM 1612 O O . MET A 1 209 ? -2.488 6.151 -16.935 1.00 98.31 209 MET A O 1
ATOM 1616 N N . ARG A 1 210 ? -2.586 6.758 -19.087 1.00 98.50 210 ARG A N 1
ATOM 1617 C CA . ARG A 1 210 ? -3.693 7.694 -18.885 1.00 98.50 210 ARG A CA 1
ATOM 1618 C C . ARG A 1 210 ? -4.954 6.984 -18.404 1.00 98.50 210 ARG A C 1
ATOM 1620 O O . ARG A 1 210 ? -5.672 7.512 -17.553 1.00 98.50 210 ARG A O 1
ATOM 1627 N N . GLU A 1 211 ? -5.251 5.803 -18.939 1.00 98.38 211 GLU A N 1
ATOM 1628 C CA . GLU A 1 211 ? -6.402 5.019 -18.480 1.00 98.38 211 GLU A CA 1
ATOM 1629 C C . GLU A 1 211 ? -6.139 4.326 -17.136 1.00 98.38 211 GLU A C 1
ATOM 1631 O O . GLU A 1 211 ? -7.060 4.222 -16.318 1.00 98.38 211 GLU A O 1
ATOM 1636 N N . VAL A 1 212 ? -4.892 3.941 -16.847 1.00 98.44 212 VAL A N 1
ATOM 1637 C CA . VAL A 1 212 ? -4.506 3.433 -15.519 1.00 98.44 212 VAL A CA 1
ATOM 1638 C C . VAL A 1 212 ? -4.682 4.519 -14.449 1.00 98.44 212 VAL A C 1
ATOM 1640 O O . VAL A 1 212 ? -5.401 4.308 -13.474 1.00 98.44 212 VAL A O 1
ATOM 1643 N N . GLU A 1 213 ? -4.135 5.714 -14.666 1.00 98.62 213 GLU A N 1
ATOM 1644 C CA . GLU A 1 213 ? -4.233 6.865 -13.754 1.00 98.62 213 GLU A CA 1
ATOM 1645 C C . GLU A 1 213 ? -5.690 7.299 -13.525 1.00 98.62 213 GLU A C 1
ATOM 1647 O O . GLU A 1 213 ? -6.114 7.544 -12.393 1.00 98.62 213 GLU A O 1
ATOM 1652 N N . ARG A 1 214 ? -6.513 7.323 -14.583 1.00 98.62 214 ARG A N 1
ATOM 1653 C CA . ARG A 1 214 ? -7.962 7.565 -14.455 1.00 98.62 214 ARG A CA 1
ATOM 1654 C C . ARG A 1 214 ? -8.652 6.504 -13.613 1.00 98.62 214 ARG A C 1
ATOM 1656 O O . ARG A 1 214 ? -9.608 6.816 -12.903 1.00 98.62 214 ARG A O 1
ATOM 1663 N N . THR A 1 215 ? -8.214 5.255 -13.712 1.00 98.62 215 THR A N 1
ATOM 1664 C CA . THR A 1 215 ? -8.769 4.151 -12.925 1.00 98.62 215 THR A CA 1
ATOM 1665 C C . THR A 1 215 ? -8.404 4.301 -11.451 1.00 98.62 215 THR A C 1
ATOM 1667 O O . THR A 1 215 ? -9.303 4.219 -10.615 1.00 98.62 215 THR A O 1
ATOM 1670 N N . VAL A 1 216 ? -7.150 4.644 -11.135 1.00 98.56 216 VAL A N 1
ATOM 1671 C CA . VAL A 1 216 ? -6.717 5.008 -9.773 1.00 98.56 216 VAL A CA 1
ATOM 1672 C C . VAL A 1 216 ? -7.566 6.154 -9.224 1.00 98.56 216 VAL A C 1
ATOM 1674 O O . VAL A 1 216 ? -8.163 6.034 -8.154 1.00 98.56 216 VAL A O 1
ATOM 1677 N N . GLN A 1 217 ? -7.715 7.240 -9.990 1.00 98.69 217 GLN A N 1
ATOM 1678 C CA . GLN A 1 217 ? -8.504 8.399 -9.570 1.00 98.69 217 GLN A CA 1
ATOM 1679 C C . GLN A 1 217 ? -9.968 8.028 -9.285 1.00 98.69 217 GLN A C 1
ATOM 1681 O O . GLN A 1 217 ? -10.549 8.481 -8.297 1.00 98.69 217 GLN A O 1
ATOM 1686 N N . ARG A 1 218 ? -10.581 7.200 -10.141 1.00 98.62 218 ARG A N 1
ATOM 1687 C CA . ARG A 1 218 ? -11.949 6.696 -9.936 1.00 98.62 218 ARG A CA 1
ATOM 1688 C C . ARG A 1 218 ? -12.044 5.835 -8.680 1.00 98.62 218 ARG A C 1
ATOM 1690 O O . ARG A 1 218 ? -13.022 5.983 -7.949 1.00 98.62 218 ARG A O 1
ATOM 1697 N N . LEU A 1 219 ? -11.065 4.966 -8.431 1.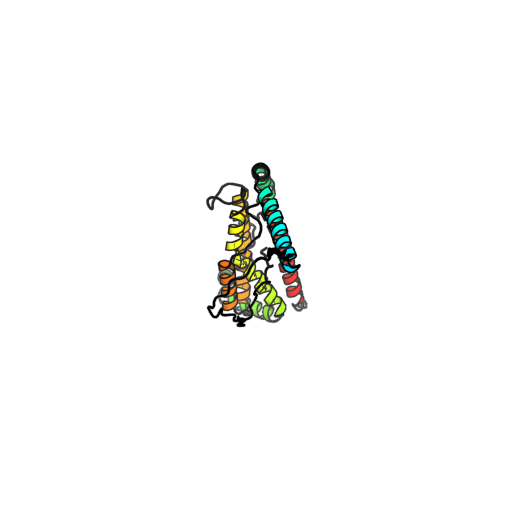00 97.88 219 LEU A N 1
ATOM 1698 C CA . LEU A 1 219 ? -11.052 4.075 -7.274 1.00 97.88 219 LEU A CA 1
ATOM 1699 C C . LEU A 1 219 ? -10.935 4.865 -5.968 1.00 97.88 219 LEU A C 1
ATOM 1701 O O . LEU A 1 219 ? -11.805 4.732 -5.11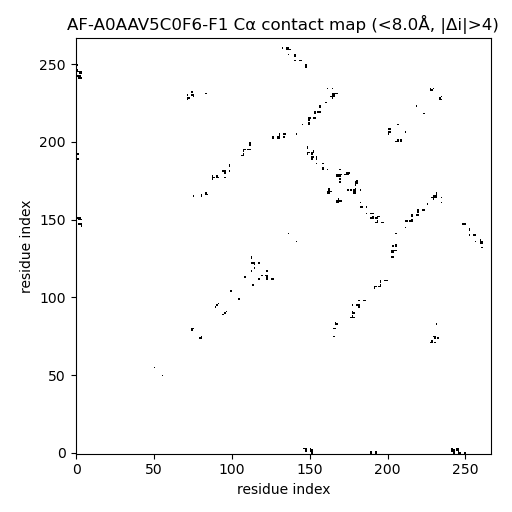2 1.00 97.88 219 LEU A O 1
ATOM 1705 N N . ILE A 1 220 ? -9.951 5.762 -5.858 1.00 98.00 220 ILE A N 1
ATOM 1706 C CA . ILE A 1 220 ? -9.779 6.623 -4.675 1.00 98.00 220 ILE A CA 1
ATOM 1707 C C . ILE A 1 220 ? -11.037 7.463 -4.435 1.00 98.00 220 ILE A C 1
ATOM 1709 O O . ILE A 1 220 ? -11.541 7.524 -3.316 1.00 98.00 220 ILE A O 1
ATOM 1713 N N . ARG A 1 221 ? -11.600 8.068 -5.492 1.00 97.75 221 ARG A N 1
ATOM 1714 C CA . ARG A 1 221 ? -12.839 8.855 -5.388 1.00 97.75 221 ARG A CA 1
ATOM 1715 C C . ARG A 1 221 ? -14.031 8.020 -4.917 1.00 97.75 221 ARG A C 1
ATOM 1717 O O . ARG A 1 221 ? -14.895 8.545 -4.220 1.00 97.75 221 ARG A O 1
ATOM 1724 N N . SER A 1 222 ? -14.118 6.766 -5.350 1.00 96.94 222 SER A N 1
ATOM 1725 C CA . SER A 1 222 ? -15.213 5.868 -4.962 1.00 96.94 222 SER A CA 1
ATOM 1726 C C . SER A 1 222 ? -15.050 5.361 -3.529 1.00 96.94 222 SER A C 1
ATOM 1728 O O . SER A 1 222 ? -16.044 5.061 -2.870 1.00 96.94 222 SER A O 1
ATOM 1730 N N . GLY A 1 223 ? -13.807 5.295 -3.048 1.00 92.62 223 GLY A N 1
ATOM 1731 C CA . GLY A 1 223 ? -13.454 4.694 -1.773 1.00 92.62 223 GLY A CA 1
ATOM 1732 C C . GLY A 1 223 ? -13.710 3.187 -1.750 1.00 92.62 223 GLY A C 1
ATOM 1733 O O . GLY A 1 223 ? -14.135 2.572 -2.729 1.00 92.62 223 GLY A O 1
ATOM 1734 N N . LEU A 1 224 ? -13.461 2.589 -0.587 1.00 87.19 224 LEU A N 1
ATOM 1735 C CA . LEU A 1 224 ? -13.715 1.178 -0.327 1.00 87.19 224 LEU A CA 1
ATOM 1736 C C . LEU A 1 224 ? -14.662 1.044 0.864 1.00 87.19 224 LEU A C 1
ATOM 1738 O O . LEU A 1 224 ? -14.347 1.450 1.985 1.00 87.19 224 LEU A O 1
ATOM 1742 N N . ALA A 1 225 ? -15.831 0.455 0.624 1.00 80.06 225 ALA A N 1
ATOM 1743 C CA . ALA A 1 225 ? -16.774 0.126 1.680 1.00 80.06 225 ALA A CA 1
ATOM 1744 C C . ALA A 1 225 ? -16.346 -1.181 2.357 1.00 80.06 225 ALA A C 1
ATOM 1746 O O . ALA A 1 225 ? -16.808 -2.261 1.995 1.00 80.06 225 ALA A O 1
ATOM 1747 N N . VAL A 1 226 ? -15.450 -1.083 3.339 1.00 70.25 226 VAL A N 1
ATOM 1748 C CA . VAL A 1 226 ? -15.159 -2.215 4.223 1.00 70.25 226 VAL A CA 1
ATOM 1749 C C . VAL A 1 226 ? -16.349 -2.364 5.176 1.00 70.25 226 VAL A C 1
ATOM 1751 O O . VAL A 1 226 ? -16.685 -1.394 5.861 1.00 70.25 226 VAL A O 1
ATOM 1754 N N . PRO A 1 227 ? -17.007 -3.534 5.238 1.00 62.50 227 PRO A N 1
ATOM 1755 C CA . PRO A 1 227 ? -18.186 -3.715 6.082 1.00 62.50 227 PRO A CA 1
ATOM 1756 C C . PRO A 1 227 ? -17.877 -3.605 7.586 1.00 62.50 227 PRO A C 1
ATOM 1758 O O . PRO A 1 227 ? -18.806 -3.525 8.380 1.00 62.50 227 PRO A O 1
ATOM 1761 N N . ALA A 1 228 ? -16.596 -3.579 7.998 1.00 64.06 228 ALA A N 1
ATOM 1762 C CA . ALA A 1 228 ? -16.162 -3.517 9.400 1.00 64.06 228 ALA A CA 1
ATOM 1763 C C . ALA A 1 228 ? -16.635 -2.209 10.062 1.00 64.06 228 ALA A C 1
ATOM 1765 O O . ALA A 1 228 ? -16.172 -1.128 9.683 1.00 64.06 228 ALA A O 1
ATOM 1766 N N . PRO A 1 229 ? -17.534 -2.245 11.061 1.00 65.94 229 PRO A N 1
ATOM 1767 C CA . PRO A 1 229 ? -18.131 -1.050 11.623 1.00 65.94 229 PRO A CA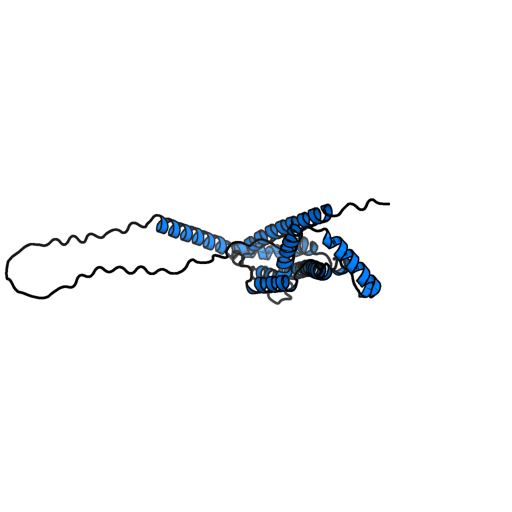 1
ATOM 1768 C C . PRO A 1 229 ? -17.188 -0.562 12.708 1.00 65.94 229 PRO A C 1
ATOM 1770 O O . PRO A 1 229 ? -17.305 -1.010 13.836 1.00 65.94 229 PRO A O 1
ATOM 1773 N N . ALA A 1 230 ? -16.192 0.256 12.358 1.00 86.81 230 ALA A N 1
ATOM 1774 C CA . ALA A 1 230 ? -15.210 0.835 13.292 1.00 86.81 230 ALA A CA 1
ATOM 1775 C C . ALA A 1 230 ? -14.516 -0.170 14.247 1.00 86.81 230 ALA A C 1
ATOM 1777 O O . ALA A 1 230 ? -13.822 0.219 15.178 1.00 86.81 230 ALA A O 1
ATOM 1778 N N . SER A 1 231 ? -14.710 -1.473 14.047 1.00 92.69 231 SER A N 1
ATOM 1779 C CA . SER A 1 231 ? -14.393 -2.494 15.030 1.00 92.69 231 SER A CA 1
ATOM 1780 C C . SER A 1 231 ? -12.989 -3.003 14.749 1.00 92.69 231 SER A C 1
ATOM 1782 O O . SER A 1 231 ? -12.787 -3.604 13.689 1.00 92.69 231 SER A O 1
ATOM 1784 N N . PRO A 1 232 ? -12.026 -2.813 15.666 1.00 93.94 232 PRO A N 1
ATOM 1785 C CA . PRO A 1 232 ? -10.656 -3.277 15.460 1.00 93.94 232 PRO A CA 1
ATOM 1786 C C . PRO A 1 232 ? -10.575 -4.795 15.245 1.00 93.94 232 PRO A C 1
ATOM 1788 O O . PRO A 1 232 ? -9.773 -5.249 14.438 1.00 93.94 232 PRO A O 1
ATOM 1791 N N . PHE A 1 233 ? -11.461 -5.583 15.864 1.00 93.75 233 PHE A N 1
ATOM 1792 C CA . PHE A 1 233 ? -11.528 -7.037 15.673 1.00 93.75 233 PHE A CA 1
ATOM 1793 C C . PHE A 1 233 ? -11.778 -7.420 14.208 1.00 93.75 233 PHE A C 1
ATOM 1795 O O . PHE A 1 233 ? -10.996 -8.152 13.605 1.00 93.75 233 PHE A O 1
ATOM 1802 N N . HIS A 1 234 ? -12.840 -6.877 13.612 1.00 91.75 234 HIS A N 1
ATOM 1803 C CA . HIS A 1 234 ? -13.160 -7.122 12.205 1.00 91.75 234 HIS A CA 1
ATOM 1804 C C . HIS A 1 234 ? -12.133 -6.474 11.274 1.00 91.75 234 HIS A C 1
ATOM 1806 O O . HIS A 1 234 ? -11.773 -7.059 10.254 1.00 91.75 234 HIS A O 1
ATOM 1812 N N . GLY A 1 235 ? -11.646 -5.284 11.640 1.00 91.94 235 GLY A N 1
ATOM 1813 C CA . GLY A 1 235 ? -10.614 -4.562 10.904 1.00 91.94 235 GLY A CA 1
ATOM 1814 C C . GLY A 1 235 ? -9.343 -5.390 10.739 1.00 91.94 235 GLY A C 1
ATOM 1815 O O . GLY A 1 235 ? -8.892 -5.586 9.615 1.00 91.94 235 GLY A O 1
ATOM 1816 N N . PHE A 1 236 ? -8.803 -5.951 11.822 1.00 93.25 236 PHE A N 1
ATOM 1817 C CA . PHE A 1 236 ? -7.576 -6.747 11.754 1.00 93.25 236 PHE A CA 1
ATOM 1818 C C . PHE A 1 236 ? -7.767 -8.111 11.090 1.00 93.25 236 PHE A C 1
ATOM 1820 O O . PHE A 1 236 ? -6.870 -8.550 10.374 1.00 93.25 236 PHE A O 1
ATOM 1827 N N . VAL A 1 237 ? -8.932 -8.758 11.232 1.00 93.50 237 VAL A N 1
ATOM 1828 C CA . VAL A 1 237 ?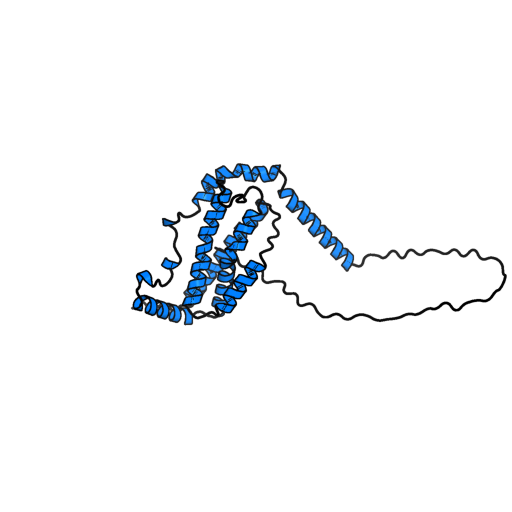 -9.247 -9.967 10.444 1.00 93.50 237 VAL A CA 1
ATOM 1829 C C . VAL A 1 237 ? -9.258 -9.645 8.948 1.00 93.50 237 VAL A C 1
ATOM 1831 O O . VAL A 1 237 ? -8.662 -10.373 8.153 1.00 93.50 237 VAL A O 1
ATOM 1834 N N . TYR A 1 238 ? -9.892 -8.533 8.566 1.00 91.75 238 TYR A N 1
ATOM 1835 C CA . TYR A 1 238 ? -9.920 -8.067 7.184 1.00 91.75 238 TYR A CA 1
ATOM 1836 C C . TYR A 1 238 ? -8.509 -7.769 6.659 1.00 91.75 238 TYR A C 1
ATOM 1838 O O . TYR A 1 238 ? -8.134 -8.281 5.606 1.00 91.75 238 TYR A O 1
ATOM 1846 N N . VAL A 1 239 ? -7.712 -7.000 7.406 1.00 92.56 239 VAL A N 1
ATOM 1847 C CA . VAL A 1 239 ? -6.330 -6.656 7.032 1.00 92.56 239 VAL A CA 1
ATOM 1848 C C . VAL A 1 239 ? -5.480 -7.917 6.888 1.00 92.56 239 VAL A C 1
ATOM 1850 O O . VAL A 1 239 ? -4.866 -8.105 5.845 1.00 92.56 239 VAL A O 1
ATOM 1853 N N . ALA A 1 240 ? -5.506 -8.833 7.861 1.00 94.81 240 ALA A N 1
ATOM 1854 C CA . ALA A 1 240 ? -4.713 -10.063 7.815 1.00 94.81 240 ALA A CA 1
ATOM 1855 C C . ALA A 1 240 ? -5.054 -10.945 6.602 1.00 94.81 240 ALA A C 1
ATOM 1857 O O . ALA A 1 240 ? -4.160 -11.491 5.950 1.00 94.81 240 ALA A O 1
ATOM 1858 N N . PHE A 1 241 ? -6.343 -11.074 6.272 1.00 94.88 241 PHE A N 1
ATOM 1859 C CA . PHE A 1 241 ? -6.767 -11.816 5.086 1.00 94.88 241 PHE A CA 1
ATOM 1860 C C . PHE A 1 241 ? -6.258 -11.158 3.803 1.00 94.88 241 PHE A C 1
ATOM 1862 O O . PHE A 1 241 ? -5.746 -11.834 2.908 1.00 94.88 241 PHE A O 1
ATOM 1869 N N . GLN A 1 242 ? -6.389 -9.837 3.717 1.00 91.94 242 GLN A N 1
ATOM 1870 C CA . GLN A 1 242 ? -6.008 -9.084 2.532 1.00 91.94 242 GLN A CA 1
ATOM 1871 C C . GLN A 1 242 ? -4.496 -9.099 2.316 1.00 91.94 242 GLN A C 1
ATOM 1873 O O . GLN A 1 242 ? -4.066 -9.453 1.226 1.00 91.94 242 GLN A O 1
ATOM 1878 N N . GLU A 1 243 ? -3.693 -8.865 3.351 1.00 94.44 243 GLU A N 1
ATOM 1879 C CA . GLU A 1 243 ? -2.227 -8.979 3.289 1.00 94.44 243 GLU A CA 1
ATOM 1880 C C . GLU A 1 243 ? -1.774 -10.358 2.781 1.00 94.44 243 GLU A C 1
ATOM 1882 O O . GLU A 1 243 ? -0.833 -10.504 1.994 1.00 94.44 243 GLU A O 1
ATOM 1887 N N . ARG A 1 244 ? -2.492 -11.420 3.169 1.00 96.94 244 ARG A N 1
ATOM 1888 C CA . ARG A 1 244 ? -2.216 -12.759 2.642 1.00 96.94 244 ARG A CA 1
ATOM 1889 C C . ARG A 1 244 ? -2.613 -12.900 1.173 1.00 96.94 244 ARG A C 1
ATOM 1891 O O . ARG A 1 244 ? -1.868 -13.515 0.406 1.00 96.94 244 ARG A O 1
ATOM 1898 N N . ALA A 1 245 ? -3.772 -12.377 0.781 1.00 95.06 245 ALA A N 1
ATOM 1899 C CA . ALA A 1 245 ? -4.247 -12.428 -0.599 1.00 95.06 245 ALA A CA 1
ATOM 1900 C C . ALA A 1 245 ? -3.276 -11.715 -1.554 1.00 95.06 245 ALA A C 1
ATOM 1902 O O . ALA A 1 245 ? -2.957 -12.239 -2.623 1.00 95.06 245 ALA A O 1
ATOM 1903 N N . THR A 1 246 ? -2.736 -10.573 -1.141 1.00 91.94 246 THR A N 1
ATOM 1904 C CA . THR A 1 246 ? -1.838 -9.733 -1.945 1.00 91.94 246 THR A CA 1
ATOM 1905 C C . THR A 1 246 ? -0.456 -10.344 -2.056 1.00 91.94 246 THR A C 1
ATOM 1907 O O . THR A 1 246 ? 0.100 -10.408 -3.151 1.00 91.94 246 THR A O 1
ATOM 1910 N N . ALA A 1 247 ? 0.064 -10.917 -0.968 1.00 94.69 247 ALA A N 1
ATOM 1911 C CA . ALA A 1 247 ? 1.295 -11.698 -1.002 1.00 94.69 247 ALA A CA 1
ATOM 1912 C C . ALA A 1 247 ? 1.207 -12.861 -2.011 1.00 94.69 247 ALA A C 1
ATOM 1914 O O . ALA A 1 247 ? 2.166 -13.136 -2.739 1.00 94.69 247 ALA A O 1
ATOM 1915 N N . ILE A 1 248 ? 0.049 -13.528 -2.097 1.00 96.69 248 ILE A N 1
ATOM 1916 C CA . ILE A 1 248 ? -0.199 -14.582 -3.091 1.00 96.69 248 ILE A CA 1
ATOM 1917 C C . ILE A 1 248 ? -0.291 -13.992 -4.506 1.00 96.69 248 ILE A C 1
ATOM 1919 O O . ILE A 1 248 ? 0.368 -14.509 -5.409 1.00 96.69 248 ILE A O 1
ATOM 1923 N N . ALA A 1 249 ? -1.062 -12.919 -4.710 1.00 95.44 249 ALA A N 1
ATOM 1924 C CA . ALA A 1 249 ? -1.244 -12.282 -6.017 1.00 95.44 249 ALA A CA 1
ATOM 1925 C C . ALA A 1 249 ? 0.084 -11.767 -6.606 1.00 95.44 249 ALA A C 1
ATOM 1927 O O . ALA A 1 249 ? 0.439 -12.106 -7.742 1.00 95.44 249 ALA A O 1
ATOM 1928 N N . HIS A 1 250 ? 0.866 -11.033 -5.811 1.00 94.62 250 HIS A N 1
ATOM 1929 C CA . HIS A 1 250 ? 2.200 -10.552 -6.182 1.00 94.62 250 HIS A CA 1
ATOM 1930 C C . HIS A 1 250 ? 3.165 -11.704 -6.426 1.00 94.62 250 HIS A C 1
ATOM 1932 O O . HIS A 1 250 ? 3.823 -11.754 -7.465 1.00 94.62 250 HIS A O 1
ATOM 1938 N N . GLY A 1 251 ? 3.210 -12.678 -5.512 1.00 94.88 251 GLY A N 1
ATOM 1939 C CA . GLY A 1 251 ? 4.091 -13.837 -5.635 1.00 94.88 251 GLY A CA 1
ATOM 1940 C C . GLY A 1 251 ? 3.802 -14.674 -6.883 1.00 94.88 251 GLY A C 1
ATOM 1941 O O . GLY A 1 251 ? 4.727 -15.139 -7.548 1.00 94.88 251 GLY A O 1
ATOM 1942 N N . ASN A 1 252 ? 2.530 -14.852 -7.239 1.00 95.19 252 ASN A N 1
ATOM 1943 C CA . ASN A 1 252 ? 2.137 -15.562 -8.454 1.00 95.19 252 ASN A CA 1
ATOM 1944 C C . ASN A 1 252 ? 2.504 -14.770 -9.709 1.00 95.19 252 ASN A C 1
ATOM 1946 O O . ASN A 1 252 ? 3.106 -15.338 -10.619 1.00 95.19 252 ASN A O 1
ATOM 1950 N N . THR A 1 253 ? 2.224 -13.464 -9.730 1.00 93.38 253 THR A N 1
ATOM 1951 C CA . THR A 1 253 ? 2.598 -12.584 -10.849 1.00 93.38 253 THR A CA 1
ATOM 1952 C C . THR A 1 253 ? 4.110 -12.615 -11.079 1.00 93.38 253 THR A C 1
ATOM 1954 O O . THR A 1 253 ? 4.556 -12.856 -12.199 1.00 93.38 253 THR A O 1
ATOM 1957 N N . ALA A 1 254 ? 4.910 -12.504 -10.014 1.00 91.50 254 ALA A N 1
ATOM 1958 C CA . ALA A 1 254 ? 6.368 -12.570 -10.088 1.00 91.50 254 ALA A CA 1
ATOM 1959 C C . ALA A 1 254 ? 6.877 -13.904 -10.672 1.00 91.50 254 ALA A C 1
ATOM 1961 O O . ALA A 1 254 ? 7.745 -13.908 -11.546 1.00 91.50 254 ALA A O 1
ATOM 1962 N N . ARG A 1 255 ? 6.321 -15.046 -10.237 1.00 92.88 255 ARG A N 1
ATOM 1963 C CA . ARG A 1 255 ? 6.709 -16.375 -10.751 1.00 92.88 255 ARG A CA 1
ATOM 1964 C C . ARG A 1 255 ? 6.327 -16.572 -12.214 1.00 92.88 255 ARG A C 1
ATOM 1966 O O . ARG A 1 255 ? 7.122 -17.126 -12.975 1.00 92.88 255 ARG A O 1
ATOM 1973 N N . LEU A 1 256 ? 5.129 -16.140 -12.605 1.00 92.56 256 LEU A N 1
ATOM 1974 C CA . LEU A 1 256 ? 4.628 -16.295 -13.971 1.00 92.56 256 LEU A CA 1
ATOM 1975 C C . LEU A 1 256 ? 5.412 -15.411 -14.947 1.00 92.56 256 LEU A C 1
ATOM 1977 O O . LEU A 1 256 ? 5.884 -15.912 -15.966 1.00 92.56 256 LEU A O 1
ATOM 1981 N N . VAL A 1 257 ? 5.656 -14.145 -14.592 1.00 87.44 257 VAL A N 1
ATOM 1982 C CA . VAL A 1 257 ? 6.498 -13.236 -15.389 1.00 87.44 257 VAL A CA 1
ATOM 1983 C C . VAL A 1 257 ? 7.937 -13.753 -15.469 1.00 87.44 257 VAL A C 1
ATOM 1985 O O . VAL A 1 257 ? 8.520 -13.789 -16.551 1.00 87.44 257 VAL A O 1
ATOM 1988 N N . GLY A 1 258 ? 8.503 -14.230 -14.355 1.00 84.19 258 GLY A N 1
ATOM 1989 C CA . GLY A 1 258 ? 9.850 -14.807 -14.336 1.00 84.19 258 GLY A CA 1
ATOM 1990 C C . GLY A 1 258 ? 9.992 -16.073 -15.190 1.00 84.19 258 GLY A C 1
ATOM 1991 O O . GLY A 1 258 ? 11.049 -16.299 -15.776 1.00 84.19 258 GLY A O 1
ATOM 1992 N N . SER A 1 259 ? 8.930 -16.877 -15.302 1.00 81.44 259 SER A N 1
ATOM 1993 C CA . SER A 1 259 ? 8.905 -18.093 -16.131 1.00 81.44 259 SER A CA 1
ATOM 1994 C C . SER A 1 259 ? 8.700 -17.801 -17.619 1.00 81.44 259 SER A C 1
ATOM 1996 O O . SER A 1 259 ? 9.157 -18.577 -18.454 1.00 81.44 259 SER A O 1
ATOM 1998 N N . ALA A 1 260 ? 8.045 -16.684 -17.956 1.00 69.88 260 ALA A N 1
ATOM 1999 C CA . ALA A 1 260 ? 7.878 -16.222 -19.334 1.00 69.88 260 ALA A CA 1
ATOM 2000 C C . ALA A 1 260 ? 9.198 -15.733 -19.959 1.00 69.88 260 ALA A C 1
ATOM 2002 O O . ALA A 1 260 ? 9.310 -15.630 -21.181 1.00 69.88 260 ALA A O 1
ATOM 2003 N N . TYR A 1 261 ? 10.216 -15.453 -19.140 1.00 65.44 261 TYR A N 1
ATOM 2004 C CA . TYR A 1 261 ? 11.523 -15.043 -19.629 1.00 65.44 261 TYR A CA 1
ATOM 2005 C C . TYR A 1 261 ? 12.311 -16.255 -20.158 1.00 65.44 261 TYR A C 1
ATOM 2007 O O . TYR A 1 261 ? 12.546 -17.210 -19.407 1.00 65.44 261 TYR A O 1
ATOM 2015 N N . PRO A 1 262 ? 12.796 -16.244 -21.415 1.00 59.16 262 PRO A N 1
ATOM 2016 C CA . PRO A 1 262 ? 13.708 -17.277 -21.885 1.00 59.16 262 PRO A CA 1
ATOM 2017 C C . PRO A 1 262 ? 14.932 -17.287 -20.969 1.00 59.16 262 PRO A C 1
ATOM 2019 O O . PRO A 1 262 ? 15.614 -16.267 -20.837 1.00 59.16 262 PRO A O 1
ATOM 2022 N N . ARG A 1 263 ? 15.234 -18.422 -20.321 1.00 56.50 263 ARG A N 1
ATOM 2023 C CA . ARG A 1 263 ? 16.489 -18.574 -19.569 1.00 56.50 263 ARG A CA 1
ATOM 2024 C C . ARG A 1 263 ? 17.629 -18.183 -20.506 1.00 56.50 263 ARG A C 1
ATOM 2026 O O . ARG A 1 263 ? 17.914 -18.920 -21.451 1.00 56.50 263 ARG A O 1
ATOM 2033 N N . ARG A 1 264 ? 18.280 -17.035 -20.263 1.00 53.78 264 ARG A N 1
ATOM 2034 C CA . ARG A 1 264 ? 19.538 -16.701 -20.939 1.00 53.78 264 ARG A CA 1
ATOM 2035 C C . ARG A 1 264 ? 20.451 -17.902 -20.711 1.00 53.78 264 ARG A C 1
ATOM 2037 O O . ARG A 1 264 ? 20.808 -18.187 -19.567 1.00 53.78 264 ARG A O 1
ATOM 2044 N N . ARG A 1 265 ? 20.776 -18.646 -21.777 1.00 41.72 265 ARG A N 1
ATOM 2045 C CA . ARG A 1 265 ? 21.864 -19.624 -21.732 1.00 41.72 265 ARG A CA 1
ATOM 2046 C C . ARG A 1 265 ? 23.078 -18.831 -21.266 1.00 41.72 265 ARG A C 1
ATOM 2048 O O . ARG A 1 265 ? 23.511 -17.932 -21.984 1.00 41.72 265 ARG A O 1
ATOM 2055 N N . ARG A 1 266 ? 23.543 -19.093 -20.041 1.00 41.81 266 ARG A N 1
ATOM 2056 C CA . ARG A 1 266 ? 24.839 -18.599 -19.575 1.00 41.81 266 ARG A CA 1
ATOM 2057 C C . ARG A 1 266 ? 25.847 -19.041 -20.639 1.00 41.81 266 ARG A C 1
ATOM 2059 O O . ARG A 1 266 ? 25.954 -20.241 -20.890 1.00 41.81 266 ARG A O 1
ATOM 2066 N N . ARG A 1 267 ? 26.425 -18.075 -21.349 1.00 37.22 267 ARG A N 1
ATOM 2067 C CA . ARG A 1 267 ? 27.640 -18.293 -22.130 1.00 37.22 267 ARG A CA 1
ATOM 2068 C C . ARG A 1 267 ? 28.817 -18.164 -21.184 1.00 37.22 267 ARG A C 1
ATOM 2070 O O . ARG A 1 267 ? 28.704 -17.316 -20.269 1.00 37.22 267 ARG A O 1
#

pLDDT: mean 81.81, std 24.37, range [25.8, 98.69]

Mean predicted aligned error: 12.1 Å

Foldseek 3Di:
DFFFDDDDDPDDDDDDDDDDDDDDDDDDDDDDDDDDDDDDPPPPPPPPPDDDPVRVVVVVVVVVVVVVVVVLVVLVPPVNLVVVLVCQVVLVVPVLVVQDDPVRDDALCVVAQDCVVLPDVRSVVRLVVLLVLLVLDDVVLVVLLLSLLLRLLLLVQLLVVQLLAPPLHDPPCPDPTSSSSSSVSVSVNSNRSNVNSLVSCVSNPPDPSVVSVVSSVVDNVVGDPDVNRSRVVSSVVVVVVRVVVSCVSVVVSVVSSVVSDDPPPDD